Protein 6D7Y (pdb70)

Solvent-accessible surface area: 11259 Å² total

B-factor: mean 38.11, std 15.53, range [14.42, 115.12]

Secondary structure (DSSP, 8-state):
-TTTT-EETTEEHHHHHHHHHHHH-HHHH--------HHHH--HHHHHHHSSS--EE--TTS--EEEEE-TTS-EEEEETTS-EEEEE-/---EEEEEES--TTTHHHHHHHHHTTSS-----EESS-SS-S---S--HHHHHHHHH-SS-EEEEE---EEEETTEEES--EEEEEEETTEEEEEEEE---HHHHHH--HHHH--TTHHHH--SEEEEEESSTT-GGGEEEETTEE-S--

Foldseek 3Di:
DCQQQPDDDQGGNLLVQLQVVCVVCCQLLNHDDDHNCSSVSSCVVVVQVPDDFAWDFDDPVPATWTKTADPSGWIFTHHPVRHGDHIGD/DFKKKKKQAFWDLVCVLVVVVVQCVQFPFKADKAKPDCQPHRDDGDGDPVVSVSQVPDDAKMKIKIKAFGAQPPGDTAGMWIWMWIQHPRHIMIMIMHDPDPVVVLVSVSNLVSLVCCVPTPGPKMWMFGPPRVDQQGTQDIRNGGDPPD

Sequence (239 aa):
LDTAQAPYKGSTVIGHALSKHAGRHPEIWGKVKGSSGWNEQAKHFKEIVRAPGEFRPTNEKGIITFLEKRLIDGRGVRLNLDGTFKGFIDKELFEVIFEGVNTSRLFFLLKEIESKKSDRIFDFNFSEDFFSSNVNVFSELLIDSFLGFNGDLYFGVSEGFSVKDGLKLPVVLLRVLKYEGGVDVGLCFYNDFNSAGKVLEFQKYNGISSADFGFENFYGGLEPASDQQETRFFTNNRLGPLL

Nearest PDB structures (foldseek):
  6d7y-assembly2_B  TM=1.004E+00  e=1.625E-31  Enterobacter cloacae
  3m94-assembly1_A  TM=4.540E-01  e=3.679E-01  Ascaris suum
  3am7-assembly1_A  TM=4.955E-01  e=1.104E+00  Homo sapiens
  2bbj-assembly1_F  TM=3.903E-01  e=9.770E-01  Thermotoga maritima
  3eli-assembly1_A  TM=3.662E-01  e=3.521E+00  Ruegeria pomeroyi

Radius of gyration: 17.35 Å; Cα contacts (8 Å, |Δi|>4): 478; chains: 2; bounding box: 41×43×36 Å

Structure (mmCIF, N/CA/C/O backbone):
data_6D7Y
#
_entry.id   6D7Y
#
_cell.length_a   76.579
_cell.length_b   76.579
_cell.length_c   61.441
_cell.angle_alpha   90.00
_cell.angle_beta   90.00
_cell.angle_gamma   120.00
#
_symmetry.space_group_name_H-M   'P 63'
#
loop_
_entity.id
_entity.type
_entity.pdbx_description
1 polymer Hemagglutinin
2 polymer 'immune protein'
3 water water
#
loop_
_atom_site.group_PDB
_atom_site.id
_atom_site.type_symbol
_atom_site.label_atom_id
_atom_site.label_alt_id
_atom_site.label_comp_id
_atom_site.label_asym_id
_atom_site.label_entity_id
_atom_site.label_seq_id
_atom_site.pdbx_PDB_ins_code
_atom_site.Cartn_x
_atom_site.Cartn_y
_atom_site.Cartn_z
_atom_site.occupancy
_atom_site.B_iso_or_equiv
_atom_site.auth_seq_id
_atom_site.auth_comp_id
_atom_site.auth_asym_id
_atom_site.auth_atom_id
_atom_site.pdbx_PDB_model_num
ATOM 1 N N . LEU A 1 5 ? 23.241 64.073 4.239 1.00 53.75 3352 LEU A N 1
ATOM 2 C CA . LEU A 1 5 ? 22.053 63.182 4.269 1.00 51.95 3352 LEU A CA 1
ATOM 3 C C . LEU A 1 5 ? 21.859 62.404 2.951 1.00 51.48 3352 LEU A C 1
ATOM 4 O O . LEU A 1 5 ? 21.180 61.383 2.945 1.00 46.50 3352 LEU A O 1
ATOM 9 N N . ASP A 1 6 ? 22.455 62.886 1.855 1.00 51.76 3353 ASP A N 1
ATOM 10 C CA . ASP A 1 6 ? 22.331 62.250 0.528 1.00 52.17 3353 ASP A CA 1
ATOM 11 C C . ASP A 1 6 ? 23.004 60.887 0.462 1.00 46.51 3353 ASP A C 1
ATOM 12 O O . ASP A 1 6 ? 22.537 60.002 -0.243 1.00 45.56 3353 ASP A O 1
ATOM 17 N N . THR A 1 7 ? 24.110 60.724 1.183 1.00 45.31 3354 THR A N 1
ATOM 18 C CA . THR A 1 7 ? 24.796 59.431 1.253 1.00 41.29 3354 THR A CA 1
ATOM 19 C C . THR A 1 7 ? 24.000 58.464 2.129 1.00 37.51 3354 THR A C 1
ATOM 20 O O . THR A 1 7 ? 23.787 57.300 1.784 1.00 37.49 3354 THR A O 1
ATOM 24 N N . ALA A 1 8 ? 23.565 58.963 3.271 1.00 33.82 3355 ALA A N 1
ATOM 25 C CA . ALA A 1 8 ? 22.798 58.161 4.203 1.00 31.60 3355 ALA A CA 1
ATOM 26 C C . ALA A 1 8 ? 21.448 57.705 3.614 1.00 31.73 3355 ALA A C 1
ATOM 27 O O . ALA A 1 8 ? 21.100 56.540 3.711 1.00 29.12 3355 ALA A O 1
ATOM 29 N N . GLN A 1 9 ? 20.730 58.626 2.969 1.00 32.39 3356 GLN A N 1
ATOM 30 C CA . GLN A 1 9 ? 19.404 58.335 2.434 1.00 35.50 3356 GLN A CA 1
ATOM 31 C C . GLN A 1 9 ? 19.369 57.896 0.968 1.00 37.49 3356 GLN A C 1
ATOM 32 O O . GLN A 1 9 ? 18.308 57.909 0.343 1.00 38.46 3356 GLN A O 1
ATOM 38 N N . ALA A 1 10 ? 20.522 57.490 0.434 1.00 37.96 3357 ALA A N 1
ATOM 39 C CA . ALA A 1 10 ? 20.584 57.021 -0.932 1.00 40.40 3357 ALA A CA 1
ATOM 40 C C . ALA A 1 10 ? 19.848 55.686 -0.993 1.00 41.57 3357 ALA A C 1
ATOM 41 O O . ALA A 1 10 ? 20.125 54.819 -0.162 1.00 42.86 3357 ALA A O 1
ATOM 43 N N . PRO A 1 11 ? 18.874 55.546 -1.918 1.00 44.09 3358 PRO A N 1
ATOM 44 C CA . PRO A 1 11 ? 18.133 54.295 -2.111 1.00 44.87 3358 PRO A CA 1
ATOM 45 C C . PRO A 1 11 ? 19.091 53.143 -2.378 1.00 43.87 3358 PRO A C 1
ATOM 46 O O . PRO A 1 11 ? 19.964 53.246 -3.243 1.00 45.27 3358 PRO A O 1
ATOM 50 N N . TYR A 1 12 ? 18.942 52.062 -1.629 1.00 37.48 3359 TYR A N 1
ATOM 51 C CA . TYR A 1 12 ? 19.830 50.930 -1.799 1.00 34.68 3359 TYR A CA 1
ATOM 52 C C . TYR A 1 12 ? 19.161 49.634 -1.380 1.00 32.12 3359 TYR A C 1
ATOM 53 O O . TYR A 1 12 ? 18.739 49.479 -0.235 1.00 27.65 3359 TYR A O 1
ATOM 62 N N . LYS A 1 13 ? 19.057 48.723 -2.333 1.00 31.97 3360 LYS A N 1
ATOM 63 C CA . LYS A 1 13 ? 18.505 47.388 -2.108 1.00 34.44 3360 LYS A CA 1
ATOM 64 C C . LYS A 1 13 ? 17.279 47.283 -1.178 1.00 34.15 3360 LYS A C 1
ATOM 65 O O . LYS A 1 13 ? 17.320 46.602 -0.148 1.00 32.42 3360 LYS A O 1
ATOM 71 N N . GLY A 1 14 ? 16.203 47.982 -1.552 1.00 34.28 3361 GLY A N 1
ATOM 72 C CA . GLY A 1 14 ? 14.937 47.957 -0.802 1.00 35.04 3361 GLY A CA 1
ATOM 73 C C . GLY A 1 14 ? 14.774 48.950 0.343 1.00 33.13 3361 GLY A C 1
ATOM 74 O O . GLY A 1 14 ? 13.686 49.083 0.904 1.00 33.16 3361 GLY A O 1
ATOM 75 N N . SER A 1 15 ? 15.853 49.623 0.711 1.00 31.26 3362 SER A N 1
ATOM 76 C CA . SER A 1 15 ? 15.820 50.601 1.781 1.00 30.68 3362 SER A CA 1
ATOM 77 C C . SER A 1 15 ? 16.816 51.685 1.403 1.00 30.08 3362 SER A C 1
ATOM 78 O O . SER A 1 15 ? 16.844 52.112 0.235 1.00 29.55 3362 SER A O 1
ATOM 81 N N . THR A 1 16 ? 17.597 52.145 2.390 1.00 28.72 3363 THR A N 1
ATOM 82 C CA . THR A 1 16 ? 18.655 53.132 2.195 1.00 28.71 3363 THR A CA 1
ATOM 83 C C . THR A 1 16 ? 19.917 52.632 2.895 1.00 26.03 3363 THR A C 1
ATOM 84 O O . THR A 1 16 ? 19.859 51.676 3.659 1.00 24.69 3363 THR A O 1
ATOM 88 N N . VAL A 1 17 ? 21.056 53.260 2.612 1.00 24.88 3364 VAL A N 1
ATOM 89 C CA . VAL A 1 17 ? 22.303 52.885 3.292 1.00 24.75 3364 VAL A CA 1
ATOM 90 C C . VAL A 1 17 ? 22.090 52.935 4.814 1.00 22.92 3364 VAL A C 1
ATOM 91 O O . VAL A 1 17 ? 22.414 51.981 5.522 1.00 21.66 3364 VAL A O 1
ATOM 95 N N . ILE A 1 18 ? 21.490 54.012 5.309 1.00 23.01 3365 ILE A N 1
ATOM 96 C CA . ILE A 1 18 ? 21.291 54.137 6.758 1.00 22.26 3365 ILE A CA 1
ATOM 97 C C . ILE A 1 18 ? 20.214 53.194 7.300 1.00 24.21 3365 ILE A C 1
ATOM 98 O O . ILE A 1 18 ? 20.328 52.718 8.432 1.00 22.00 3365 ILE A O 1
ATOM 103 N N . GLY A 1 19 ? 19.192 52.894 6.496 1.00 23.81 3366 GLY A N 1
ATOM 104 C CA . GLY A 1 19 ? 18.146 51.964 6.915 1.00 24.61 3366 GLY A CA 1
ATOM 105 C C . GLY A 1 19 ? 18.748 50.573 7.095 1.00 23.87 3366 GLY A C 1
ATOM 106 O O . GLY A 1 19 ? 18.492 49.900 8.098 1.00 24.94 3366 GLY A O 1
ATOM 107 N N . HIS A 1 20 ? 19.562 50.139 6.132 1.00 22.11 3367 HIS A N 1
ATOM 108 C CA . HIS A 1 20 ? 20.230 48.833 6.251 1.00 21.58 3367 HIS A CA 1
ATOM 109 C C . HIS A 1 20 ? 21.171 48.805 7.481 1.00 20.42 3367 HIS A C 1
ATOM 110 O O . HIS A 1 20 ? 21.298 47.784 8.185 1.00 20.38 3367 HIS A O 1
ATOM 117 N N . ALA A 1 21 ? 21.859 49.908 7.710 1.00 19.48 3368 ALA A N 1
ATOM 118 C CA . ALA A 1 21 ? 22.768 49.982 8.859 1.00 20.31 3368 ALA A CA 1
ATOM 119 C C . ALA A 1 21 ? 22.002 49.786 10.162 1.00 20.67 3368 ALA A C 1
ATOM 120 O O . ALA A 1 21 ? 22.458 49.045 11.050 1.00 21.15 3368 ALA A O 1
ATOM 122 N N . LEU A 1 22 ? 20.852 50.444 10.296 1.00 20.89 3369 LEU A N 1
ATOM 123 C CA . LEU A 1 22 ? 20.056 50.270 11.533 1.00 22.26 3369 LEU A CA 1
ATOM 124 C C . LEU A 1 22 ? 19.598 48.821 11.623 1.00 24.00 3369 LEU A C 1
ATOM 125 O O . LEU A 1 22 ? 19.684 48.201 12.689 1.00 22.63 3369 LEU A O 1
ATOM 130 N N . SER A 1 23 ? 19.125 48.286 10.493 1.00 23.54 3370 SER A N 1
ATOM 131 C CA . SER A 1 23 ? 18.643 46.905 10.452 1.00 24.71 3370 SER A CA 1
ATOM 132 C C . SER A 1 23 ? 19.632 45.890 11.015 1.00 23.35 3370 SER A C 1
ATOM 133 O O . SER A 1 23 ? 19.259 45.030 11.807 1.00 24.49 3370 SER A O 1
ATOM 136 N N . LYS A 1 24 ? 20.889 45.994 10.619 1.00 22.08 3371 LYS A N 1
ATOM 137 C CA . LYS A 1 24 ? 21.928 45.062 11.096 1.00 21.63 3371 LYS A CA 1
ATOM 138 C C . LYS A 1 24 ? 22.261 45.312 12.558 1.00 21.52 3371 LYS A C 1
ATOM 139 O O . LYS A 1 24 ? 22.401 44.371 13.341 1.00 22.01 3371 LYS A O 1
ATOM 145 N N . HIS A 1 25 ? 22.344 46.587 12.929 1.00 21.23 3372 HIS A N 1
ATOM 146 C CA . HIS A 1 25 ? 22.682 46.941 14.316 1.00 21.24 3372 HIS A CA 1
ATOM 147 C C . HIS A 1 25 ? 21.569 46.626 15.323 1.00 22.44 3372 HIS A C 1
ATOM 148 O O . HIS A 1 25 ? 21.832 46.042 16.378 1.00 23.76 3372 HIS A O 1
ATOM 155 N N . ALA A 1 26 ? 20.337 46.985 14.995 1.00 23.87 3373 ALA A N 1
ATOM 156 C CA . ALA A 1 26 ? 19.196 46.620 15.851 1.00 26.07 3373 ALA A CA 1
ATOM 157 C C . ALA A 1 26 ? 19.033 45.090 15.877 1.00 29.15 3373 ALA A C 1
ATOM 158 O O . ALA A 1 26 ? 18.569 44.533 16.866 1.00 30.35 3373 ALA A O 1
ATOM 160 N N . GLY A 1 27 ? 19.393 44.410 14.782 1.00 29.42 3374 GLY A N 1
ATOM 161 C CA . GLY A 1 27 ? 19.312 42.945 14.727 1.00 32.25 3374 GLY A CA 1
ATOM 162 C C . GLY A 1 27 ? 20.268 42.257 15.700 1.00 33.83 3374 GLY A C 1
ATOM 163 O O . GLY A 1 27 ? 19.895 41.284 16.367 1.00 35.46 3374 GLY A O 1
ATOM 164 N N . ARG A 1 28 ? 21.495 42.770 15.809 1.00 33.72 3375 ARG A N 1
ATOM 165 C CA . ARG A 1 28 ? 22.481 42.192 16.743 1.00 34.57 3375 ARG A CA 1
ATOM 166 C C . ARG A 1 28 ? 22.367 42.773 18.164 1.00 33.90 3375 ARG A C 1
ATOM 167 O O . ARG A 1 28 ? 22.683 42.082 19.132 1.00 34.92 3375 ARG A O 1
ATOM 175 N N . HIS A 1 29 ? 21.936 44.034 18.286 1.00 31.05 3376 HIS A N 1
ATOM 176 C CA . HIS A 1 29 ? 21.835 44.714 19.588 1.00 29.65 3376 HIS A CA 1
ATOM 177 C C . HIS A 1 29 ? 20.537 45.517 19.804 1.00 29.84 3376 HIS A C 1
ATOM 178 O O . HIS A 1 29 ? 20.568 46.741 19.904 1.00 26.65 3376 HIS A O 1
ATOM 185 N N . PRO A 1 30 ? 19.387 44.818 19.914 1.00 31.15 3377 PRO A N 1
ATOM 186 C CA . PRO A 1 30 ? 18.111 45.523 20.126 1.00 31.77 3377 PRO A CA 1
ATOM 187 C C . PRO A 1 30 ? 18.074 46.312 21.444 1.00 32.27 3377 PRO A C 1
ATOM 188 O O . PRO A 1 30 ? 17.332 47.271 21.547 1.00 33.62 3377 PRO A O 1
ATOM 192 N N . GLU A 1 31 ? 18.887 45.929 22.415 1.00 32.38 3378 GLU A N 1
ATOM 193 C CA . GLU A 1 31 ? 18.945 46.662 23.684 1.00 34.54 3378 GLU A CA 1
ATOM 194 C C . GLU A 1 31 ? 19.526 48.098 23.542 1.00 33.58 3378 GLU A C 1
ATOM 195 O O . GLU A 1 31 ? 19.241 48.996 24.345 1.00 35.08 3378 GLU A O 1
ATOM 201 N N . ILE A 1 32 ? 20.363 48.288 22.526 1.00 31.41 3379 ILE A N 1
ATOM 202 C CA . ILE A 1 32 ? 20.994 49.573 22.238 1.00 29.20 3379 ILE A CA 1
ATOM 203 C C . ILE A 1 32 ? 20.149 50.389 21.270 1.00 28.52 3379 ILE A C 1
ATOM 204 O O . ILE A 1 32 ? 19.943 51.596 21.471 1.00 28.27 3379 ILE A O 1
ATOM 209 N N . TRP A 1 33 ? 19.650 49.731 20.224 1.00 25.99 3380 TRP A N 1
ATOM 210 C CA . TRP A 1 33 ? 18.902 50.438 19.171 1.00 26.49 3380 TRP A CA 1
ATOM 211 C C . TRP A 1 33 ? 17.398 50.340 19.237 1.00 28.76 3380 TRP A C 1
ATOM 212 O O . TRP A 1 33 ? 16.716 51.182 18.657 1.00 30.09 3380 TRP A O 1
ATOM 223 N N . GLY A 1 34 ? 16.883 49.343 19.944 1.00 31.03 3381 GLY A N 1
ATOM 224 C CA . GLY A 1 34 ? 15.441 49.076 19.941 1.00 34.20 3381 GLY A CA 1
ATOM 225 C C . GLY A 1 34 ? 15.166 48.221 18.701 1.00 36.48 3381 GLY A C 1
ATOM 226 O O . GLY A 1 34 ? 15.860 48.344 17.677 1.00 36.97 3381 GLY A O 1
ATOM 227 N N . LYS A 1 35 ? 14.193 47.323 18.781 1.00 39.43 3382 LYS A N 1
ATOM 228 C CA . LYS A 1 35 ? 13.859 46.470 17.633 1.00 42.64 3382 LYS A CA 1
ATOM 229 C C . LYS A 1 35 ? 13.319 47.255 16.444 1.00 42.12 3382 LYS A C 1
ATOM 230 O O . LYS A 1 35 ? 12.582 48.222 16.622 1.00 45.52 3382 LYS A O 1
ATOM 236 N N . VAL A 1 36 ? 13.712 46.848 15.242 1.00 39.79 3383 VAL A N 1
ATOM 237 C CA . VAL A 1 36 ? 13.219 47.452 14.021 1.00 41.77 3383 VAL A CA 1
ATOM 238 C C . VAL A 1 36 ? 12.053 46.576 13.582 1.00 47.53 3383 VAL A C 1
ATOM 239 O O . VAL A 1 36 ? 12.170 45.350 13.534 1.00 52.31 3383 VAL A O 1
ATOM 243 N N . LYS A 1 37 ? 10.921 47.196 13.289 1.00 51.19 3384 LYS A N 1
ATOM 244 C CA . LYS A 1 37 ? 9.752 46.451 12.835 1.00 55.05 3384 LYS A CA 1
ATOM 245 C C . LYS A 1 37 ? 9.143 47.169 11.660 1.00 54.33 3384 LYS A C 1
ATOM 246 O O . LYS A 1 37 ? 9.446 48.334 11.402 1.00 53.12 3384 LYS A O 1
ATOM 252 N N . GLY A 1 38 ? 8.297 46.458 10.935 1.00 54.12 3385 GLY A N 1
ATOM 253 C CA . GLY A 1 38 ? 7.612 47.023 9.795 1.00 54.74 3385 GLY A CA 1
ATOM 254 C C . GLY A 1 38 ? 8.394 46.958 8.512 1.00 51.52 3385 GLY A C 1
ATOM 255 O O . GLY A 1 38 ? 9.545 46.516 8.479 1.00 52.32 3385 GLY A O 1
ATOM 256 N N . SER A 1 39 ? 7.735 47.420 7.456 1.00 52.16 3386 SER A N 1
ATOM 257 C CA . SER A 1 39 ? 8.264 47.464 6.095 1.00 50.90 3386 SER A CA 1
ATOM 258 C C . SER A 1 39 ? 9.673 48.029 5.965 1.00 46.31 3386 SER A C 1
ATOM 259 O O . SER A 1 39 ? 10.064 48.944 6.697 1.00 42.70 3386 SER A O 1
ATOM 270 N N . SER A 1 41 ? 10.484 49.905 3.879 1.00 45.92 3388 SER A N 1
ATOM 271 C CA . SER A 1 41 ? 10.252 51.327 3.578 1.00 47.86 3388 SER A CA 1
ATOM 272 C C . SER A 1 41 ? 10.360 52.224 4.815 1.00 45.21 3388 SER A C 1
ATOM 273 O O . SER A 1 41 ? 10.709 53.385 4.698 1.00 50.43 3388 SER A O 1
ATOM 276 N N . GLY A 1 42 ? 10.052 51.683 5.990 1.00 44.13 3389 GLY A N 1
ATOM 277 C CA . GLY A 1 42 ? 10.104 52.457 7.236 1.00 43.51 3389 GLY A CA 1
ATOM 278 C C . GLY A 1 42 ? 11.470 52.549 7.910 1.00 39.19 3389 GLY A C 1
ATOM 279 O O . GLY A 1 42 ? 11.682 53.432 8.749 1.00 40.00 3389 GLY A O 1
ATOM 280 N N . TRP A 1 43 ? 12.380 51.637 7.561 1.00 33.74 3390 TRP A N 1
ATOM 281 C CA . TRP A 1 43 ? 13.742 51.579 8.138 1.00 30.77 3390 TRP A CA 1
ATOM 282 C C . TRP A 1 43 ? 14.489 52.900 8.075 1.00 27.16 3390 TRP A C 1
ATOM 283 O O . TRP A 1 43 ? 15.141 53.304 9.058 1.00 28.74 3390 TRP A O 1
ATOM 294 N N . ASN A 1 44 ? 14.420 53.561 6.920 1.00 38.52 3391 ASN A N 1
ATOM 295 C CA . ASN A 1 44 ? 15.117 54.821 6.747 1.00 37.62 3391 ASN A CA 1
ATOM 296 C C . ASN A 1 44 ? 14.689 55.861 7.767 1.00 37.60 3391 ASN A C 1
ATOM 297 O O . ASN A 1 44 ? 15.532 56.539 8.348 1.00 36.73 3391 ASN A O 1
ATOM 302 N N . GLU A 1 45 ? 13.383 56.006 7.982 1.00 38.10 3392 GLU A N 1
ATOM 303 C CA . GLU A 1 45 ? 12.909 56.999 8.933 1.00 40.09 3392 GLU A CA 1
ATOM 304 C C . GLU A 1 45 ? 13.309 56.678 10.370 1.00 38.21 3392 GLU A C 1
ATOM 305 O O . GLU A 1 45 ? 13.633 57.581 11.127 1.00 38.27 3392 GLU A O 1
ATOM 311 N N . GLN A 1 46 ? 13.273 55.403 10.745 1.00 37.01 3393 GLN A N 1
ATOM 312 C CA . GLN A 1 46 ? 13.655 55.003 12.099 1.00 36.99 3393 GLN A CA 1
ATOM 313 C C . GLN A 1 46 ? 15.143 55.234 12.307 1.00 35.67 3393 GLN A C 1
ATOM 314 O O . GLN A 1 46 ? 15.587 55.534 13.417 1.00 35.98 3393 GLN A O 1
ATOM 320 N N . ALA A 1 47 ? 15.898 55.065 11.233 1.00 34.66 3394 ALA A N 1
ATOM 321 C CA . ALA A 1 47 ? 17.346 55.249 11.287 1.00 34.43 3394 ALA A CA 1
ATOM 322 C C . ALA A 1 47 ? 17.709 56.735 11.340 1.00 35.34 3394 ALA A C 1
ATOM 323 O O . ALA A 1 47 ? 18.662 57.117 12.024 1.00 34.70 3394 ALA A O 1
ATOM 333 N N . LYS A 1 49 ? 15.892 58.960 12.690 1.00 40.44 3396 LYS A N 1
ATOM 334 C CA . LYS A 1 49 ? 15.538 59.397 14.050 1.00 42.04 3396 LYS A CA 1
ATOM 335 C C . LYS A 1 49 ? 16.755 59.199 14.968 1.00 39.53 3396 LYS A C 1
ATOM 336 O O . LYS A 1 49 ? 17.150 60.128 15.693 1.00 39.08 3396 LYS A O 1
ATOM 342 N N . HIS A 1 50 ? 17.335 58.000 14.929 1.00 36.53 3397 HIS A N 1
ATOM 343 C CA . HIS A 1 50 ? 18.552 57.709 15.715 1.00 35.49 3397 HIS A CA 1
ATOM 344 C C . HIS A 1 50 ? 19.691 58.648 15.355 1.00 34.79 3397 HIS A C 1
ATOM 345 O O . HIS A 1 50 ? 20.363 59.177 16.220 1.00 34.98 3397 HIS A O 1
ATOM 352 N N . PHE A 1 51 ? 19.918 58.818 14.060 1.00 34.50 3398 PHE A N 1
ATOM 353 C CA . PHE A 1 51 ? 20.959 59.695 13.576 1.00 34.74 3398 PHE A CA 1
ATOM 354 C C . PHE A 1 51 ? 20.826 61.099 14.185 1.00 35.68 3398 PHE A C 1
ATOM 355 O O . PHE A 1 51 ? 21.777 61.615 14.781 1.00 35.02 3398 PHE A O 1
ATOM 363 N N . LYS A 1 52 ? 19.652 61.707 14.030 1.00 36.98 3399 LYS A N 1
ATOM 364 C CA . LYS A 1 52 ? 19.400 63.046 14.586 1.00 39.24 3399 LYS A CA 1
ATOM 365 C C . LYS A 1 52 ? 19.570 63.088 16.105 1.00 38.37 3399 LYS A C 1
ATOM 366 O O . LYS A 1 52 ? 20.071 64.076 16.649 1.00 39.20 3399 LYS A O 1
ATOM 372 N N . GLU A 1 53 ? 19.144 62.034 16.787 1.00 37.03 3400 GLU A N 1
ATOM 373 C CA . GLU A 1 53 ? 19.321 61.961 18.241 1.00 37.17 3400 GLU A CA 1
ATOM 374 C C . GLU A 1 53 ? 20.800 61.955 18.637 1.00 35.23 3400 GLU A C 1
ATOM 375 O O . GLU A 1 53 ? 21.211 62.697 19.539 1.00 35.10 3400 GLU A O 1
ATOM 381 N N . ILE A 1 54 ? 21.592 61.140 17.942 1.00 33.58 3401 ILE A N 1
ATOM 382 C CA . ILE A 1 54 ? 23.030 61.026 18.209 1.00 32.84 3401 ILE A CA 1
ATOM 383 C C . ILE A 1 54 ? 23.741 62.354 17.961 1.00 33.70 3401 ILE A C 1
ATOM 384 O O . ILE A 1 54 ? 24.617 62.747 18.727 1.00 33.69 3401 ILE A O 1
ATOM 389 N N . VAL A 1 55 ? 23.360 63.035 16.890 1.00 35.39 3402 VAL A N 1
ATOM 390 C CA . VAL A 1 55 ? 23.931 64.327 16.554 1.00 37.99 3402 VAL A CA 1
ATOM 391 C C . VAL A 1 55 ? 23.607 65.393 17.614 1.00 39.21 3402 VAL A C 1
ATOM 392 O O . VAL A 1 55 ? 24.474 66.178 17.965 1.00 39.78 3402 VAL A O 1
ATOM 396 N N . ARG A 1 56 ? 22.384 65.405 18.129 1.00 40.85 3403 ARG A N 1
ATOM 397 C CA . ARG A 1 56 ? 22.004 66.443 19.119 1.00 44.03 3403 ARG A CA 1
ATOM 398 C C . ARG A 1 56 ? 22.441 66.144 20.559 1.00 42.73 3403 ARG A C 1
ATOM 399 O O . ARG A 1 56 ? 22.482 67.053 21.392 1.00 43.24 3403 ARG A O 1
ATOM 407 N N . ALA A 1 57 ? 22.753 64.884 20.848 1.00 40.59 3404 ALA A N 1
ATOM 408 C CA . ALA A 1 57 ? 23.179 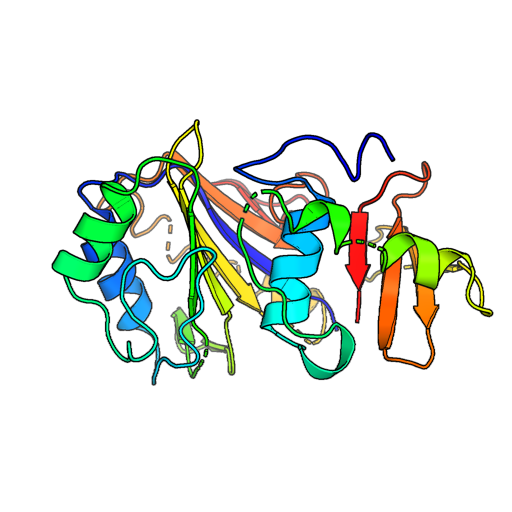64.477 22.186 1.00 40.48 3404 ALA A CA 1
ATOM 409 C C . ALA A 1 57 ? 24.551 65.051 22.558 1.00 40.97 3404 ALA A C 1
ATOM 410 O O . ALA A 1 57 ? 25.332 65.380 21.679 1.00 39.95 3404 ALA A O 1
ATOM 412 N N . PRO A 1 58 ? 24.826 65.212 23.869 1.00 42.53 3405 PRO A N 1
ATOM 413 C CA . PRO A 1 58 ? 26.150 65.685 24.251 1.00 43.45 3405 PRO A CA 1
ATOM 414 C C . PRO A 1 58 ? 27.236 64.644 23.913 1.00 42.82 3405 PRO A C 1
ATOM 415 O O . PRO A 1 58 ? 26.958 63.449 23.774 1.00 44.48 3405 PRO A O 1
ATOM 419 N N . GLY A 1 59 ? 28.466 65.107 23.836 1.00 43.16 3406 GLY A N 1
ATOM 420 C CA . GLY A 1 59 ? 29.583 64.266 23.476 1.00 43.45 3406 GLY A CA 1
ATOM 421 C C . GLY A 1 59 ? 30.106 64.908 22.227 1.00 43.53 3406 GLY A C 1
ATOM 422 O O . GLY A 1 59 ? 29.565 65.900 21.772 1.00 43.35 3406 GLY A O 1
ATOM 423 N N . GLU A 1 60 ? 31.143 64.341 21.650 1.00 33.95 3407 GLU A N 1
ATOM 424 C CA . GLU A 1 60 ? 31.730 64.935 20.459 1.00 32.07 3407 GLU A CA 1
ATOM 425 C C . GLU A 1 60 ? 32.151 63.918 19.423 1.00 27.88 3407 GLU A C 1
ATOM 426 O O . GLU A 1 60 ? 32.419 62.752 19.740 1.00 27.53 3407 GLU A O 1
ATOM 432 N N . PHE A 1 61 ? 32.215 64.377 18.172 1.00 25.20 3408 PHE A N 1
ATOM 433 C CA . PHE A 1 61 ? 32.808 63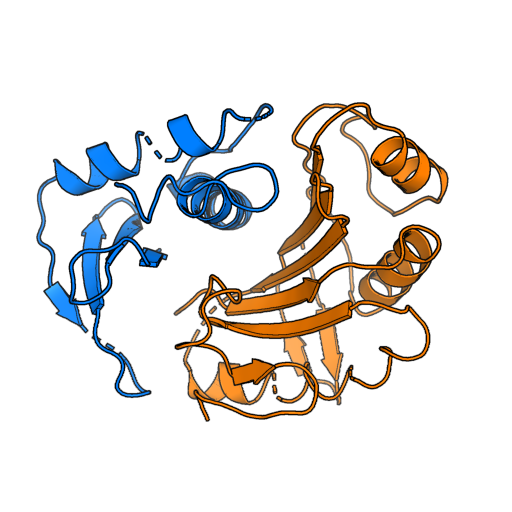.591 17.137 1.00 22.72 3408 PHE A CA 1
ATOM 434 C C . PHE A 1 61 ? 34.329 63.713 17.330 1.00 23.40 3408 PHE A C 1
ATOM 435 O O . PHE A 1 61 ? 34.852 64.786 17.692 1.00 23.93 3408 PHE A O 1
ATOM 443 N N . ARG A 1 62 ? 35.035 62.629 17.067 1.00 20.84 3409 ARG A N 1
ATOM 444 C CA . ARG A 1 62 ? 36.481 62.608 17.147 1.00 21.61 3409 ARG A CA 1
ATOM 445 C C . ARG A 1 62 ? 37.067 61.904 15.923 1.00 18.73 3409 ARG A C 1
ATOM 446 O O . ARG A 1 62 ? 36.592 60.830 15.576 1.00 17.89 3409 ARG A O 1
ATOM 454 N N . PRO A 1 63 ? 38.106 62.492 15.294 1.00 18.35 3410 PRO A N 1
ATOM 455 C CA . PRO A 1 63 ? 38.787 61.780 14.197 1.00 18.23 3410 PRO A CA 1
ATOM 456 C C . PRO A 1 63 ? 39.456 60.569 14.852 1.00 18.84 3410 PRO A C 1
ATOM 457 O O . PRO A 1 63 ? 40.135 60.729 15.891 1.00 20.52 3410 PRO A O 1
ATOM 461 N N . THR A 1 64 ? 39.237 59.386 14.296 1.00 17.48 3411 THR A N 1
ATOM 462 C CA . THR A 1 64 ? 39.709 58.140 14.861 1.00 20.37 3411 THR A CA 1
ATOM 463 C C . THR A 1 64 ? 40.261 57.235 13.770 1.00 21.62 3411 THR A C 1
ATOM 464 O O . THR A 1 64 ? 39.533 56.913 12.820 1.00 22.04 3411 THR A O 1
ATOM 476 N N . ASN A 1 66 ? 41.939 53.583 12.519 1.00 23.00 3413 ASN A N 1
ATOM 477 C CA . ASN A 1 66 ? 41.963 52.178 12.910 1.00 24.99 3413 ASN A CA 1
ATOM 478 C C . ASN A 1 66 ? 43.302 51.530 12.551 1.00 26.63 3413 ASN A C 1
ATOM 479 O O . ASN A 1 66 ? 44.204 52.193 12.029 1.00 26.43 3413 ASN A O 1
ATOM 484 N N . GLU A 1 67 ? 43.426 50.243 12.835 1.00 30.13 3414 GLU A N 1
ATOM 485 C CA . GLU A 1 67 ? 44.667 49.510 12.571 1.00 34.89 3414 GLU A CA 1
ATOM 486 C C . GLU A 1 67 ? 45.081 49.420 11.105 1.00 31.96 3414 GLU A C 1
ATOM 487 O O . GLU A 1 67 ? 46.239 49.184 10.831 1.00 33.78 3414 GLU A O 1
ATOM 493 N N . LYS A 1 68 ? 44.152 49.610 10.181 1.00 27.96 3415 LYS A N 1
ATOM 494 C CA . LYS A 1 68 ? 44.457 49.539 8.745 1.00 29.65 3415 LYS A CA 1
ATOM 495 C C . LYS A 1 68 ? 44.739 50.888 8.128 1.00 28.52 3415 LYS A C 1
ATOM 496 O O . LYS A 1 68 ? 44.839 51.011 6.903 1.00 29.97 3415 LYS A O 1
ATOM 502 N N . GLY A 1 69 ? 44.861 51.906 8.974 1.00 27.47 3416 GLY A N 1
ATOM 503 C CA . GLY A 1 69 ? 45.140 53.251 8.512 1.00 27.54 3416 GLY A CA 1
ATOM 504 C C . GLY A 1 69 ? 43.996 5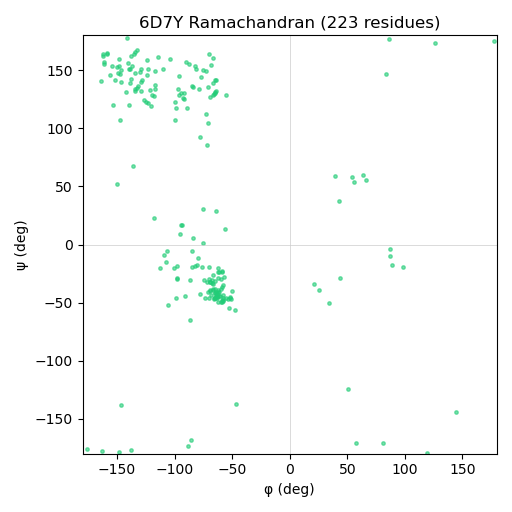4.061 7.942 1.00 25.39 3416 GLY A C 1
ATOM 505 O O . GLY A 1 69 ? 44.243 55.086 7.294 1.00 26.34 3416 GLY A O 1
ATOM 506 N N A ILE A 1 70 ? 42.755 53.632 8.167 0.60 23.24 3417 ILE A N 1
ATOM 507 N N B ILE A 1 70 ? 42.759 53.611 8.158 0.40 23.06 3417 ILE A N 1
ATOM 508 C CA A ILE A 1 70 ? 41.607 54.374 7.668 0.60 23.36 3417 ILE A CA 1
ATOM 509 C CA B ILE A 1 70 ? 41.590 54.334 7.689 0.40 22.49 3417 ILE A CA 1
ATOM 510 C C A ILE A 1 70 ? 41.080 55.214 8.823 0.60 22.15 3417 ILE A C 1
ATOM 511 C C B ILE A 1 70 ? 41.141 55.225 8.837 0.40 21.67 3417 ILE A C 1
ATOM 512 O O A ILE A 1 70 ? 40.874 54.706 9.940 0.60 21.00 3417 ILE A O 1
ATOM 513 O O B ILE A 1 70 ? 41.071 54.762 9.983 0.40 21.10 3417 ILE A O 1
ATOM 522 N N . THR A 1 71 ? 40.846 56.489 8.533 1.00 22.29 3418 THR A N 1
ATOM 523 C CA . THR A 1 71 ? 40.376 57.468 9.541 1.00 20.90 3418 THR A CA 1
ATOM 524 C C . THR A 1 71 ? 38.932 57.877 9.307 1.00 18.94 3418 THR A C 1
ATOM 525 O O . THR A 1 71 ? 38.514 58.104 8.179 1.00 18.46 3418 THR A O 1
ATOM 529 N N . PHE A 1 72 ? 38.170 57.957 10.392 1.00 16.54 3419 PHE A N 1
ATOM 530 C CA . PHE A 1 72 ? 36.778 58.335 10.337 1.00 16.48 3419 PHE A CA 1
ATOM 531 C C . PHE A 1 72 ? 36.473 59.359 11.418 1.00 17.19 3419 PHE A C 1
ATOM 532 O O . PHE A 1 72 ? 37.256 59.518 12.358 1.00 18.80 3419 PHE A O 1
ATOM 540 N N . LEU A 1 73 ? 35.320 60.023 11.303 1.00 15.78 3420 LEU A N 1
ATOM 541 C CA . LEU A 1 73 ? 34.847 60.922 12.366 1.00 16.38 3420 LEU A CA 1
ATOM 542 C C . LEU A 1 73 ? 33.833 60.085 13.127 1.00 15.77 3420 LEU A C 1
ATOM 543 O O . LEU A 1 73 ? 32.841 59.641 12.548 1.00 17.17 3420 LEU A O 1
ATOM 548 N N . GLU A 1 74 ? 34.035 59.912 14.433 1.00 15.95 3421 GLU A N 1
ATOM 549 C CA . GLU A 1 74 ? 33.173 59.066 15.229 1.00 16.05 3421 GLU A CA 1
ATOM 550 C C . GLU A 1 74 ? 32.650 59.718 16.484 1.00 16.46 3421 GLU A C 1
ATOM 551 O O . GLU A 1 74 ? 33.407 60.341 17.209 1.00 17.59 3421 GLU A O 1
ATOM 557 N N . LYS A 1 75 ? 31.348 59.600 16.698 1.00 16.67 3422 LYS A N 1
ATOM 558 C CA . LYS A 1 75 ? 30.705 60.082 17.916 1.00 18.59 3422 LYS A CA 1
ATOM 559 C C . LYS A 1 75 ? 30.051 58.851 18.552 1.00 19.21 3422 LYS A C 1
ATOM 560 O O . LYS A 1 75 ? 29.195 58.231 17.921 1.00 19.48 3422 LYS A O 1
ATOM 566 N N . ARG A 1 76 ? 30.463 58.501 19.775 1.00 19.70 3423 ARG A N 1
ATOM 567 C CA . ARG A 1 76 ? 29.889 57.370 20.497 1.00 20.63 3423 ARG A CA 1
ATOM 568 C C . ARG A 1 76 ? 29.238 57.886 21.775 1.00 22.50 3423 ARG A C 1
ATOM 569 O O . ARG A 1 76 ? 29.865 58.626 22.537 1.00 22.09 3423 ARG A O 1
ATOM 577 N N . LEU A 1 77 ? 27.975 57.514 21.978 1.00 22.12 3424 LEU A N 1
ATOM 578 C CA . LEU A 1 77 ? 27.225 57.963 23.127 1.00 25.43 3424 LEU A CA 1
ATOM 579 C C . LEU A 1 77 ? 27.381 57.023 24.271 1.00 25.76 3424 LEU A C 1
ATOM 580 O O . LEU A 1 77 ? 27.666 55.852 24.101 1.00 24.81 3424 LEU A O 1
ATOM 585 N N . ILE A 1 78 ? 27.158 57.556 25.461 1.00 28.75 3425 ILE A N 1
ATOM 586 C CA . ILE A 1 78 ? 27.209 56.755 26.660 1.00 31.23 3425 ILE A CA 1
ATOM 587 C C . ILE A 1 78 ? 26.146 55.612 26.584 1.00 31.71 3425 ILE A C 1
ATOM 588 O O . ILE A 1 78 ? 26.378 54.537 27.101 1.00 30.74 3425 ILE A O 1
ATOM 593 N N . ASP A 1 79 ? 25.025 55.833 25.872 1.00 32.57 3426 ASP A N 1
ATOM 594 C CA . ASP A 1 79 ? 23.956 54.798 25.725 1.00 33.06 3426 ASP A CA 1
ATOM 595 C C . ASP A 1 79 ? 24.293 53.648 24.741 1.00 31.76 3426 ASP A C 1
ATOM 596 O O . ASP A 1 79 ? 23.464 52.778 24.505 1.00 31.63 3426 ASP A O 1
ATOM 601 N N . GLY A 1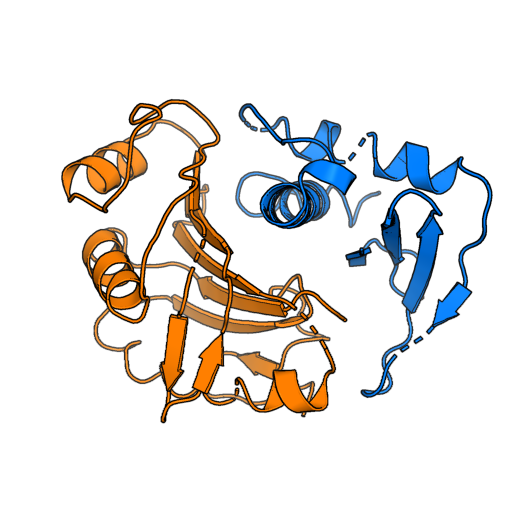 80 ? 25.495 53.677 24.162 1.00 27.80 3427 GLY A N 1
ATOM 602 C CA . GLY A 1 80 ? 25.961 52.609 23.291 1.00 26.86 3427 GLY A CA 1
ATOM 603 C C . GLY A 1 80 ? 25.826 52.849 21.812 1.00 24.74 3427 GLY A C 1
ATOM 604 O O . GLY A 1 80 ? 26.492 52.181 21.033 1.00 24.09 3427 GLY A O 1
ATOM 605 N N . ARG A 1 81 ? 24.970 53.789 21.422 1.00 24.29 3428 ARG A N 1
ATOM 606 C CA . ARG A 1 81 ? 24.800 54.130 20.028 1.00 23.41 3428 ARG A CA 1
ATOM 607 C C . ARG A 1 81 ? 25.901 55.091 19.576 1.00 22.58 3428 ARG A C 1
ATOM 608 O O . ARG A 1 81 ? 26.411 55.901 20.345 1.00 21.44 3428 ARG A O 1
ATOM 616 N N . GLY A 1 82 ? 26.237 55.019 18.303 1.00 19.23 3429 GLY A N 1
ATOM 617 C CA . GLY A 1 82 ? 27.228 55.894 17.775 1.00 18.62 3429 GLY A CA 1
ATOM 618 C C . GLY A 1 82 ? 27.098 56.005 16.272 1.00 18.13 3429 GLY A C 1
ATOM 619 O O . GLY A 1 82 ? 26.445 55.179 15.646 1.00 18.02 3429 GLY A O 1
ATOM 620 N N . VAL A 1 83 ? 27.747 57.023 15.715 1.00 17.49 3430 VAL A N 1
ATOM 621 C CA . VAL A 1 83 ? 27.758 57.260 14.242 1.00 18.53 3430 VAL A CA 1
ATOM 622 C C . VAL A 1 83 ? 29.190 57.438 13.778 1.00 16.54 3430 VAL A C 1
ATOM 623 O O . VAL A 1 83 ? 30.013 58.060 14.463 1.00 17.12 3430 VAL A O 1
ATOM 627 N N . ARG A 1 84 ? 29.481 56.858 12.610 1.00 16.02 3431 ARG A N 1
ATOM 628 C CA . ARG A 1 84 ? 30.766 56.944 11.984 1.00 15.23 3431 ARG A CA 1
ATOM 629 C C . ARG A 1 84 ? 30.543 57.615 10.639 1.00 14.76 3431 ARG A C 1
ATOM 630 O O . ARG A 1 84 ? 29.656 57.223 9.880 1.00 14.42 3431 ARG A O 1
ATOM 638 N N . LEU A 1 85 ? 31.328 58.649 10.407 1.00 14.73 3432 LEU A N 1
ATOM 639 C CA . LEU A 1 85 ? 31.317 59.399 9.175 1.00 16.39 3432 LEU A CA 1
ATOM 640 C C . LEU A 1 85 ? 32.670 59.278 8.491 1.00 16.42 3432 LEU A C 1
ATOM 641 O O . LEU A 1 85 ? 33.716 59.122 9.137 1.00 15.11 3432 LEU A O 1
ATOM 646 N N . ASN A 1 86 ? 32.654 59.330 7.165 1.00 16.61 3433 ASN A N 1
ATOM 647 C CA . ASN A 1 86 ? 33.895 59.425 6.436 1.00 16.99 3433 ASN A CA 1
ATOM 648 C C . ASN A 1 86 ? 34.455 60.820 6.694 1.00 17.21 3433 ASN A C 1
ATOM 649 O O . ASN A 1 86 ? 33.735 61.738 7.153 1.00 17.01 3433 ASN A O 1
ATOM 654 N N . LEU A 1 87 ? 35.730 61.019 6.393 1.00 18.59 3434 LEU A N 1
ATOM 655 C CA . LEU A 1 87 ? 36.358 62.325 6.601 1.00 20.80 3434 LEU A CA 1
ATOM 656 C C . LEU A 1 87 ? 35.703 63.477 5.834 1.00 22.73 3434 LEU A C 1
ATOM 657 O O . LEU A 1 87 ? 35.826 64.634 6.264 1.00 23.44 3434 LEU A O 1
ATOM 662 N N . ASP A 1 88 ? 35.006 63.170 4.737 1.00 22.34 3435 ASP A N 1
ATOM 663 C CA . ASP A 1 88 ? 34.292 64.215 3.980 1.00 25.08 3435 ASP A CA 1
ATOM 664 C C . ASP A 1 88 ? 32.897 64.515 4.574 1.00 23.86 3435 ASP A C 1
ATOM 665 O O . ASP A 1 88 ? 32.146 65.315 4.013 1.00 24.02 3435 ASP A O 1
ATOM 670 N N . GLY A 1 89 ? 32.571 63.917 5.718 1.00 20.75 3436 GLY A N 1
ATOM 671 C CA . GLY A 1 89 ? 31.276 64.142 6.371 1.00 21.32 3436 GLY A CA 1
ATOM 672 C C . GLY A 1 89 ? 30.143 63.228 5.912 1.00 20.94 3436 GLY A C 1
ATOM 673 O O . GLY A 1 89 ? 29.026 63.332 6.413 1.00 22.22 3436 GLY A O 1
ATOM 674 N N . THR A 1 90 ? 30.391 62.374 4.920 1.00 20.01 3437 THR A N 1
ATOM 675 C CA . THR A 1 90 ? 29.344 61.459 4.477 1.00 21.44 3437 THR A CA 1
ATOM 676 C C . THR A 1 90 ? 29.162 60.327 5.483 1.00 20.79 3437 THR A C 1
ATOM 677 O O . THR A 1 90 ? 30.105 59.915 6.154 1.00 19.09 3437 THR A O 1
ATOM 681 N N . PHE A 1 91 ? 27.932 59.820 5.550 1.00 22.29 3438 PHE A N 1
ATOM 682 C CA . PHE A 1 91 ? 27.612 58.724 6.446 1.00 21.09 3438 PHE A CA 1
ATOM 683 C C . PHE A 1 91 ? 28.357 57.441 6.077 1.00 20.41 3438 PHE A C 1
ATOM 684 O O . PHE A 1 91 ? 28.368 57.049 4.916 1.00 21.50 3438 PHE A O 1
ATOM 692 N N . LYS A 1 92 ? 28.991 56.806 7.062 1.00 18.27 3439 LYS A N 1
ATOM 693 C CA . LYS A 1 92 ? 29.679 55.519 6.847 1.00 17.95 3439 LYS A CA 1
ATOM 694 C C . LYS A 1 92 ? 28.836 54.406 7.478 1.00 17.57 3439 LYS A C 1
ATOM 695 O O . LYS A 1 92 ? 28.542 53.385 6.841 1.00 18.21 3439 LYS A O 1
ATOM 701 N N . GLY A 1 93 ? 28.471 54.583 8.741 1.00 15.89 3440 GLY A N 1
ATOM 702 C CA . GLY A 1 93 ? 27.676 53.575 9.396 1.00 16.77 3440 GLY A CA 1
ATOM 703 C C . GLY A 1 93 ? 27.387 53.894 10.848 1.00 16.51 3440 GLY A C 1
ATOM 704 O O . GLY A 1 93 ? 27.836 54.903 11.387 1.00 16.75 3440 GLY A O 1
ATOM 705 N N . PHE A 1 94 ? 26.573 53.041 11.449 1.00 16.75 3441 PHE A N 1
ATOM 706 C CA . PHE A 1 94 ? 26.339 53.121 12.884 1.00 17.11 3441 PHE A CA 1
ATOM 707 C C . PHE A 1 94 ? 27.435 52.292 13.544 1.00 17.03 3441 PHE A C 1
ATOM 708 O O . PHE A 1 94 ? 27.993 51.389 12.938 1.00 19.08 3441 PHE A O 1
ATOM 716 N N . ILE A 1 95 ? 27.762 52.595 14.792 1.00 17.95 3442 ILE A N 1
ATOM 717 C CA . ILE A 1 95 ? 28.772 51.861 15.522 1.00 18.35 3442 ILE A CA 1
ATOM 718 C C . ILE A 1 95 ? 28.284 51.667 16.954 1.00 20.17 3442 ILE A C 1
ATOM 719 O O . ILE A 1 95 ? 27.488 52.459 17.468 1.00 19.16 3442 ILE A O 1
ATOM 724 N N . ASP A 1 96 ? 28.731 50.581 17.548 1.00 21.73 3443 ASP A N 1
ATOM 725 C CA . ASP A 1 96 ? 28.365 50.223 18.931 1.00 25.22 3443 ASP A CA 1
ATOM 726 C C . ASP A 1 96 ? 29.473 49.350 19.493 1.00 28.13 3443 ASP A C 1
ATOM 727 O O . ASP A 1 96 ? 30.558 49.286 18.873 1.00 29.23 3443 ASP A O 1
ATOM 741 N N . LYS B 2 2 ? 36.205 46.720 18.682 1.00 37.64 2 LYS B N 1
ATOM 742 C CA . LYS B 2 2 ? 35.325 45.672 18.129 1.00 34.02 2 LYS B CA 1
ATOM 743 C C . LYS B 2 2 ? 34.523 46.306 16.988 1.00 29.60 2 LYS B C 1
ATOM 744 O O . LYS B 2 2 ? 34.042 47.422 17.116 1.00 29.26 2 LYS B O 1
ATOM 750 N N . GLU B 2 3 ? 34.392 45.592 15.881 1.00 26.18 3 GLU B N 1
ATOM 751 C CA . GLU B 2 3 ? 33.730 46.114 14.679 1.00 24.05 3 GLU B CA 1
ATOM 752 C C . GLU B 2 3 ? 32.826 45.072 14.083 1.00 22.42 3 GLU B C 1
ATOM 753 O O . GLU B 2 3 ? 33.072 43.876 14.234 1.00 21.89 3 GLU B O 1
ATOM 759 N N . LEU B 2 4 ? 31.793 45.535 13.377 1.00 21.58 4 LEU B N 1
ATOM 760 C CA . LEU B 2 4 ? 30.877 44.654 12.712 1.00 21.04 4 LEU B CA 1
ATOM 761 C C . LEU B 2 4 ? 31.398 44.432 11.279 1.00 20.25 4 LEU B C 1
ATOM 762 O O . LEU B 2 4 ? 31.639 45.417 10.540 1.00 19.47 4 LEU B O 1
ATOM 767 N N . PHE B 2 5 ? 31.571 43.160 10.918 1.00 19.66 5 PHE B N 1
ATOM 768 C CA . PHE B 2 5 ? 32.026 42.782 9.580 1.00 19.48 5 PHE B CA 1
ATOM 769 C C . PHE B 2 5 ? 30.934 42.022 8.862 1.00 19.81 5 PHE B C 1
ATOM 770 O O . PHE B 2 5 ? 29.986 41.544 9.479 1.00 19.83 5 PHE B O 1
ATOM 778 N N . GLU B 2 6 ? 31.029 41.933 7.538 1.00 20.08 6 GLU B N 1
ATOM 779 C CA . GLU B 2 6 ? 30.038 41.170 6.843 1.00 21.30 6 GLU B CA 1
ATOM 780 C C . GLU B 2 6 ? 30.544 40.627 5.511 1.00 20.50 6 GLU B C 1
ATOM 781 O O . GLU B 2 6 ? 31.491 41.147 4.939 1.00 19.76 6 GLU B O 1
ATOM 787 N N . VAL B 2 7 ? 29.939 39.525 5.100 1.00 20.77 7 VAL B N 1
ATOM 788 C CA . VAL B 2 7 ? 30.201 38.926 3.792 1.00 21.09 7 VAL B CA 1
ATOM 789 C C . VAL B 2 7 ? 28.842 38.848 3.117 1.00 21.56 7 VAL B C 1
ATOM 790 O O . VAL B 2 7 ? 27.817 38.612 3.766 1.00 20.78 7 VAL B O 1
ATOM 794 N N . ILE B 2 8 ? 28.841 39.032 1.795 1.00 21.87 8 ILE B N 1
ATOM 795 C CA . ILE B 2 8 ? 27.621 39.063 1.030 1.00 23.09 8 ILE B CA 1
ATOM 796 C C . ILE B 2 8 ? 27.672 38.202 -0.229 1.00 24.13 8 ILE B C 1
ATOM 797 O O . ILE B 2 8 ? 28.682 38.228 -0.958 1.00 23.84 8 ILE B O 1
ATOM 802 N N . PHE B 2 9 ? 26.595 37.437 -0.450 1.00 25.31 9 PHE B N 1
ATOM 803 C CA . PHE B 2 9 ? 26.392 36.686 -1.707 1.00 27.56 9 PHE B CA 1
ATOM 804 C C . PHE B 2 9 ? 25.415 37.625 -2.434 1.00 28.25 9 PHE B C 1
ATOM 805 O O . PHE B 2 9 ? 24.244 37.725 -2.052 1.00 27.49 9 PHE B O 1
ATOM 813 N N . GLU B 2 10 ? 25.888 38.333 -3.463 1.00 29.77 10 GLU B N 1
ATOM 814 C CA . GLU B 2 10 ? 25.059 39.310 -4.170 1.00 31.32 10 GLU B CA 1
ATOM 815 C C . GLU B 2 10 ? 24.447 38.732 -5.436 1.00 33.13 10 GLU B C 1
ATOM 816 O O . GLU B 2 10 ? 25.149 38.109 -6.216 1.00 33.69 10 GLU B O 1
ATOM 822 N N . GLY B 2 11 ? 23.147 38.970 -5.628 1.00 34.04 11 GLY B N 1
ATOM 823 C CA . GLY B 2 11 ? 22.426 38.487 -6.817 1.00 36.40 11 GLY B CA 1
ATOM 824 C C . GLY B 2 11 ? 22.382 36.975 -6.896 1.00 37.45 11 GLY B C 1
ATOM 825 O O . GLY B 2 11 ? 22.850 36.376 -7.852 1.00 38.10 11 GLY B O 1
ATOM 826 N N . VAL B 2 12 ? 21.801 36.362 -5.882 1.00 37.21 12 VAL B N 1
ATOM 827 C CA . VAL B 2 12 ? 21.711 34.914 -5.809 1.00 38.97 12 VAL B CA 1
ATOM 828 C C . VAL B 2 12 ? 20.668 34.407 -6.821 1.00 41.66 12 VAL B C 1
ATOM 829 O O . VAL B 2 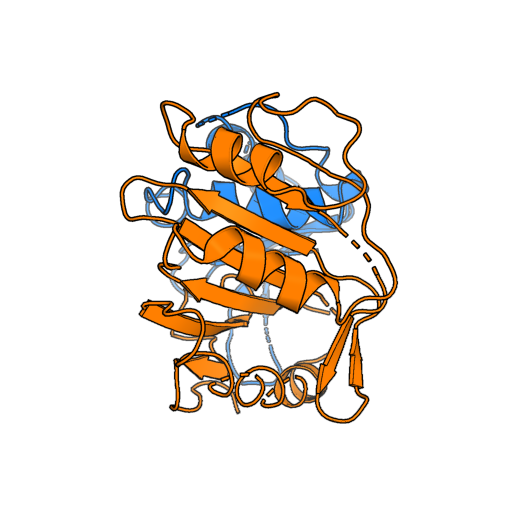12 ? 19.705 35.111 -7.148 1.00 42.36 12 VAL B O 1
ATOM 833 N N . ASN B 2 13 ? 20.885 33.205 -7.337 1.00 43.77 13 ASN B N 1
ATOM 834 C CA . ASN B 2 13 ? 19.933 32.584 -8.273 1.00 46.55 13 ASN B CA 1
ATOM 835 C C . ASN B 2 13 ? 18.719 32.169 -7.443 1.00 46.32 13 ASN B C 1
ATOM 836 O O . ASN B 2 13 ? 18.817 31.264 -6.620 1.00 46.55 13 ASN B O 1
ATOM 841 N N . THR B 2 14 ? 17.577 32.826 -7.659 1.00 47.47 14 THR B N 1
ATOM 842 C CA . THR B 2 14 ? 16.380 32.560 -6.828 1.00 48.70 14 THR B CA 1
ATOM 843 C C . THR B 2 14 ? 15.885 31.120 -6.838 1.00 50.20 14 THR B C 1
ATOM 844 O O . THR B 2 14 ? 15.203 30.716 -5.904 1.00 49.36 14 THR B O 1
ATOM 848 N N . SER B 2 15 ? 16.227 30.361 -7.885 1.00 52.28 15 SER B N 1
ATOM 849 C CA . SER B 2 15 ? 15.869 28.935 -7.962 1.00 54.36 15 SER B CA 1
ATOM 850 C C . SER B 2 15 ? 16.766 28.078 -7.052 1.00 53.46 15 SER B C 1
ATOM 851 O O . SER B 2 15 ? 16.407 26.950 -6.732 1.00 54.83 15 SER B O 1
ATOM 854 N N . ARG B 2 16 ? 17.928 28.617 -6.662 1.00 50.93 16 ARG B N 1
ATOM 855 C CA . ARG B 2 16 ? 18.909 27.914 -5.818 1.00 49.66 16 ARG B CA 1
ATOM 856 C C . ARG B 2 16 ? 18.938 28.449 -4.382 1.00 46.19 16 ARG B C 1
ATOM 857 O O . ARG B 2 16 ? 19.652 27.907 -3.542 1.00 44.86 16 ARG B O 1
ATOM 865 N N . LEU B 2 17 ? 18.190 29.523 -4.122 1.00 44.55 17 LEU B N 1
ATOM 866 C CA . LEU B 2 17 ? 18.143 30.161 -2.794 1.00 42.19 17 LEU B CA 1
ATOM 867 C C . LEU B 2 17 ? 17.942 29.204 -1.613 1.00 41.94 17 LEU B C 1
ATOM 868 O O . LEU B 2 17 ? 18.735 29.202 -0.682 1.00 41.41 17 LEU B O 1
ATOM 873 N N . PHE B 2 18 ? 16.872 28.420 -1.627 1.00 43.70 18 PHE B N 1
ATOM 874 C CA . PHE B 2 18 ? 16.640 27.451 -0.544 1.00 43.81 18 PHE B CA 1
ATOM 875 C C . PHE B 2 18 ? 17.864 26.567 -0.277 1.00 43.26 18 PHE B C 1
ATOM 876 O O . PHE B 2 18 ? 18.263 26.371 0.859 1.00 42.04 18 PHE B O 1
ATOM 884 N N . PHE B 2 19 ? 18.459 26.038 -1.339 1.00 44.40 19 PHE B N 1
ATOM 885 C CA . PHE B 2 19 ? 19.609 25.141 -1.199 1.00 44.62 19 PHE B CA 1
ATOM 886 C C . PHE B 2 19 ? 20.860 25.871 -0.704 1.00 42.29 19 PHE B C 1
ATOM 887 O O . PHE B 2 19 ? 21.677 25.298 0.027 1.00 41.55 19 PHE B O 1
ATOM 895 N N . LEU B 2 20 ? 20.997 27.140 -1.082 1.00 41.11 20 LEU B N 1
ATOM 896 C CA . LEU B 2 20 ? 22.098 27.950 -0.572 1.00 39.12 20 LEU B CA 1
ATOM 897 C C . LEU B 2 20 ? 21.878 28.112 0.934 1.00 37.79 20 LEU B C 1
ATOM 898 O O . LEU B 2 20 ? 22.785 27.899 1.723 1.00 36.18 20 LEU B O 1
ATOM 903 N N . LEU B 2 21 ? 20.649 28.444 1.320 1.00 38.28 21 LEU B N 1
ATOM 904 C CA . LEU B 2 21 ? 20.342 28.642 2.740 1.00 38.16 21 LEU B CA 1
ATOM 905 C C . LEU B 2 21 ? 20.579 27.372 3.549 1.00 39.78 21 LEU B C 1
ATOM 906 O O . LEU B 2 21 ? 21.123 27.455 4.642 1.00 39.98 21 LEU B O 1
ATOM 911 N N . LYS B 2 22 ? 20.206 26.204 3.008 1.00 42.58 22 LYS B N 1
ATOM 912 C CA . LYS B 2 22 ? 20.440 24.916 3.694 1.00 44.52 22 LYS B CA 1
ATOM 913 C C . LYS B 2 22 ? 21.934 24.655 3.814 1.00 44.09 22 LYS B C 1
ATOM 914 O O . LYS B 2 22 ? 22.394 24.136 4.816 1.00 44.06 22 LYS B O 1
ATOM 920 N N . GLU B 2 23 ? 22.675 25.010 2.770 1.00 45.05 23 GLU B N 1
ATOM 921 C CA . GLU B 2 23 ? 24.135 24.882 2.740 1.00 45.71 23 GLU B CA 1
ATOM 922 C C . GLU B 2 23 ? 24.765 25.709 3.875 1.00 44.74 23 GLU B C 1
ATOM 923 O O . GLU B 2 23 ? 25.595 25.206 4.641 1.00 45.39 23 GLU B O 1
ATOM 929 N N . ILE B 2 24 ? 24.353 26.975 3.981 1.00 42.08 24 ILE B N 1
ATOM 930 C CA . ILE B 2 24 ? 24.829 27.853 5.047 1.00 40.39 24 ILE B CA 1
ATOM 931 C C . ILE B 2 24 ? 24.338 27.336 6.413 1.00 40.53 24 ILE B C 1
ATOM 932 O O . ILE B 2 24 ? 25.119 27.274 7.353 1.00 39.29 24 ILE B O 1
ATOM 937 N N . GLU B 2 25 ? 23.058 26.967 6.513 1.00 42.35 25 GLU B N 1
ATOM 938 C CA . GLU B 2 25 ? 22.496 26.468 7.792 1.00 43.89 25 GLU B CA 1
ATOM 939 C C . GLU B 2 25 ? 23.233 25.236 8.342 1.00 44.32 25 GLU B C 1
ATOM 940 O O . GLU B 2 25 ? 23.352 25.064 9.565 1.00 43.93 25 GLU B O 1
ATOM 946 N N . SER B 2 26 ? 23.705 24.376 7.446 1.00 44.14 26 SER B N 1
ATOM 947 C CA . SER B 2 26 ? 24.405 23.144 7.862 1.00 45.94 26 SER B CA 1
ATOM 948 C C . SER B 2 26 ? 25.775 23.360 8.518 1.00 44.48 26 SER B C 1
ATOM 949 O O . SER B 2 26 ? 26.300 22.451 9.172 1.00 45.69 26 SER B O 1
ATOM 952 N N A LYS B 2 27 ? 26.355 24.543 8.336 0.50 43.07 27 LYS B N 1
ATOM 953 N N B LYS B 2 27 ? 26.335 24.551 8.338 0.50 42.21 27 LYS B N 1
ATOM 954 C CA A LYS B 2 27 ? 27.661 24.843 8.925 0.50 43.08 27 LYS B CA 1
ATOM 955 C CA B LYS B 2 27 ? 27.633 24.907 8.906 0.50 41.61 27 LYS B CA 1
ATOM 956 C C A LYS B 2 27 ? 27.516 25.461 10.329 0.50 42.54 27 LYS B C 1
ATOM 957 C C B LYS B 2 27 ? 27.507 25.440 10.335 0.50 41.73 27 LYS B C 1
ATOM 958 O O A LYS B 2 27 ? 28.517 25.752 10.991 0.50 43.45 27 LYS B O 1
ATOM 959 O O B LYS B 2 27 ? 28.512 25.645 11.022 0.50 42.73 27 LYS B O 1
ATOM 970 N N . SER B 2 28 ? 26.272 25.647 10.784 1.00 42.39 28 SER B N 1
ATOM 971 C CA . SER B 2 28 ? 26.011 26.175 12.126 1.00 41.46 28 SER B CA 1
ATOM 972 C C . SER B 2 28 ? 25.446 25.143 13.086 1.00 43.60 28 SER B C 1
ATOM 973 O O . SER B 2 28 ? 24.893 24.118 12.673 1.00 43.77 28 SER B O 1
ATOM 976 N N . ASP B 2 29 ? 25.554 25.451 14.378 1.00 43.49 29 ASP B N 1
ATOM 977 C CA . ASP B 2 29 ? 25.026 24.575 15.425 1.00 45.24 29 ASP B CA 1
ATOM 978 C C . ASP B 2 29 ? 23.517 24.727 15.534 1.00 45.24 29 ASP B C 1
ATOM 979 O O . ASP B 2 29 ? 22.809 23.737 15.681 1.00 45.68 29 ASP B O 1
ATOM 984 N N . ARG B 2 30 ? 23.026 25.961 15.474 1.00 43.79 30 ARG B N 1
ATOM 985 C CA . ARG B 2 30 ? 21.591 26.208 15.554 1.00 45.58 30 ARG B CA 1
ATOM 986 C C . ARG B 2 30 ? 21.205 27.580 15.048 1.00 43.52 30 ARG B C 1
ATOM 987 O O . ARG B 2 30 ? 22.053 28.455 14.914 1.00 40.36 30 ARG B O 1
ATOM 995 N N . ILE B 2 31 ? 19.917 27.740 14.738 1.00 44.11 31 ILE B N 1
ATOM 996 C CA . ILE B 2 31 ? 19.382 29.017 14.276 1.00 43.27 31 ILE B CA 1
ATOM 997 C C . ILE B 2 31 ? 18.153 29.363 15.066 1.00 44.75 31 ILE B C 1
ATOM 998 O O . ILE B 2 31 ? 17.393 28.483 15.485 1.00 45.75 31 ILE B O 1
ATOM 1003 N N . PHE B 2 32 ? 17.962 30.656 15.248 1.00 45.50 32 PHE B N 1
ATOM 1004 C CA . PHE B 2 32 ? 16.870 31.185 16.039 1.00 49.37 32 PHE B CA 1
ATOM 1005 C C . PHE B 2 32 ? 16.685 32.655 15.723 1.00 49.43 32 PHE B C 1
ATOM 1006 O O . PHE B 2 32 ? 17.393 33.219 14.873 1.00 47.30 32 PHE B O 1
ATOM 1014 N N . ASP B 2 33 ? 15.739 33.266 16.421 1.00 51.03 33 ASP B N 1
ATOM 1015 C CA . ASP B 2 33 ? 15.409 34.682 16.252 1.00 52.63 33 ASP B CA 1
ATOM 1016 C C . ASP B 2 33 ? 15.048 35.035 14.798 1.00 50.14 33 ASP B C 1
ATOM 1017 O O . ASP B 2 33 ? 15.631 35.927 14.198 1.00 45.33 33 ASP B O 1
ATOM 1022 N N . PHE B 2 34 ? 14.085 34.302 14.247 1.00 51.10 34 PHE B N 1
ATOM 1023 C CA . PHE B 2 34 ? 13.586 34.563 12.909 1.00 52.66 34 PHE B CA 1
ATOM 1024 C C . PHE B 2 34 ? 12.872 35.914 12.951 1.00 52.22 34 PHE B C 1
ATOM 1025 O O . PHE B 2 34 ? 12.006 36.130 13.806 1.00 51.01 34 PHE B O 1
ATOM 1033 N N . ASN B 2 35 ? 13.227 36.809 12.033 1.00 49.78 35 ASN B N 1
ATOM 1034 C CA . ASN B 2 35 ? 12.654 38.159 11.999 1.00 52.96 35 ASN B CA 1
ATOM 1035 C C . ASN B 2 35 ? 12.370 38.524 10.548 1.00 53.70 35 ASN B C 1
ATOM 1036 O O . ASN B 2 35 ? 13.085 38.094 9.671 1.00 51.53 35 ASN B O 1
ATOM 1041 N N . PHE B 2 36 ? 11.371 39.369 10.319 1.00 44.55 36 PHE B N 1
ATOM 1042 C CA . PHE B 2 36 ? 10.885 39.701 8.966 1.00 45.40 36 PHE B CA 1
ATOM 1043 C C . PHE B 2 36 ? 10.309 41.114 8.834 1.00 42.16 36 PHE B C 1
ATOM 1044 O O . PHE B 2 36 ? 9.773 41.652 9.807 1.00 45.04 36 PHE B O 1
ATOM 1052 N N . SER B 2 37 ? 10.377 41.690 7.628 1.00 38.87 37 SER B N 1
ATOM 1053 C CA . SER B 2 37 ? 9.851 43.055 7.379 1.00 39.96 37 SER B CA 1
ATOM 1054 C C . SER B 2 37 ? 8.321 43.112 7.160 1.00 42.55 37 SER B C 1
ATOM 1055 O O . SER B 2 37 ? 7.735 44.188 7.183 1.00 42.74 37 SER B O 1
ATOM 1058 N N . GLU B 2 38 ? 7.717 41.970 6.863 1.00 47.94 38 GLU B N 1
ATOM 1059 C CA . GLU B 2 38 ? 6.246 41.822 6.790 1.00 55.97 38 GLU B CA 1
ATOM 1060 C C . GLU B 2 38 ? 5.995 40.402 7.260 1.00 61.84 38 GLU B C 1
ATOM 1061 O O . GLU B 2 38 ? 6.776 39.512 6.927 1.00 64.37 38 GLU B O 1
ATOM 1067 N N . ASP B 2 39 ? 4.945 40.179 8.049 1.00 71.76 39 ASP B N 1
ATOM 1068 C CA . ASP B 2 39 ? 4.652 38.821 8.526 1.00 79.81 39 ASP B CA 1
ATOM 1069 C C . ASP B 2 39 ? 4.125 37.992 7.343 1.00 83.00 39 ASP B C 1
ATOM 1070 O O . ASP B 2 39 ? 2.914 37.880 7.121 1.00 84.44 39 ASP B O 1
ATOM 1075 N N . PHE B 2 40 ? 5.071 37.429 6.592 1.00 84.55 40 PHE B N 1
ATOM 1076 C CA . PHE B 2 40 ? 4.781 36.638 5.396 1.00 85.85 40 PHE B CA 1
ATOM 1077 C C . PHE B 2 40 ? 4.786 35.138 5.668 1.00 90.51 40 PHE B C 1
ATOM 1078 O O . PHE B 2 40 ? 4.241 34.372 4.868 1.00 96.19 40 PHE B O 1
ATOM 1086 N N . PHE B 2 41 ? 5.397 34.713 6.778 1.00 92.01 41 PHE B N 1
ATOM 1087 C CA . PHE B 2 41 ? 5.468 33.286 7.078 1.00 93.94 41 PHE B CA 1
ATOM 1088 C C . PHE B 2 41 ? 5.502 33.061 8.594 1.00 88.38 41 PHE B C 1
ATOM 1089 O O . PHE B 2 41 ? 6.376 32.365 9.119 1.00 80.66 41 PHE B O 1
ATOM 1097 N N . SER B 2 42 ? 4.530 33.670 9.280 1.00 87.08 42 SER B N 1
ATOM 1098 C CA . SER B 2 42 ? 4.355 33.579 10.744 1.00 85.29 42 SER B CA 1
ATOM 1099 C C . SER B 2 42 ? 5.579 34.050 11.549 1.00 86.70 42 SER B C 1
ATOM 1100 O O . SER B 2 42 ? 6.512 34.641 10.997 1.00 84.11 42 SER B O 1
ATOM 1103 N N . SER B 2 43 ? 5.536 33.814 12.859 1.00 88.68 43 SER B N 1
ATOM 1104 C CA . SER B 2 43 ? 6.625 34.176 13.761 1.00 91.34 43 SER B CA 1
ATOM 1105 C C . SER B 2 43 ? 7.493 32.944 14.036 1.00 89.84 43 SER B C 1
ATOM 1106 O O . SER B 2 43 ? 8.719 33.020 13.983 1.00 90.61 43 SER B O 1
ATOM 1109 N N . ASN B 2 44 ? 6.846 31.815 14.323 1.00 90.94 44 ASN B N 1
ATOM 1110 C CA . ASN B 2 44 ? 7.547 30.556 14.597 1.00 86.96 44 ASN B CA 1
ATOM 1111 C C . ASN B 2 44 ? 8.196 29.951 13.356 1.00 86.88 44 ASN B C 1
ATOM 1112 O O . ASN B 2 44 ? 7.513 29.392 12.498 1.00 93.35 44 ASN B O 1
ATOM 1117 N N . VAL B 2 45 ? 9.515 30.086 13.266 1.00 81.63 45 VAL B N 1
ATOM 1118 C CA . VAL B 2 45 ? 10.302 29.511 12.177 1.00 76.69 45 VAL B CA 1
ATOM 1119 C C . VAL B 2 45 ? 11.649 29.154 12.779 1.00 72.46 45 VAL B C 1
ATOM 1120 O O . VAL B 2 45 ? 12.447 30.035 13.088 1.00 76.94 45 VAL B O 1
ATOM 1124 N N . ASN B 2 46 ? 11.886 27.858 12.954 1.00 71.59 46 ASN B N 1
ATOM 1125 C CA . ASN B 2 46 ? 13.126 27.364 13.548 1.00 69.53 46 ASN B CA 1
ATOM 1126 C C . ASN B 2 46 ? 14.041 26.702 12.496 1.00 66.90 46 ASN B C 1
ATOM 1127 O O . ASN B 2 46 ? 15.225 26.475 12.755 1.00 74.80 46 ASN B O 1
ATOM 1132 N N . VAL B 2 47 ? 13.498 26.396 11.317 1.00 65.45 47 VAL B N 1
ATOM 1133 C CA . VAL B 2 47 ? 14.272 25.769 10.228 1.00 63.49 47 VAL B CA 1
ATOM 1134 C C . VAL B 2 47 ? 13.753 26.205 8.869 1.00 57.27 47 VAL B C 1
ATOM 1135 O O . VAL B 2 47 ? 12.582 26.558 8.721 1.00 58.16 47 VAL B O 1
ATOM 1139 N N . PHE B 2 48 ? 14.633 26.184 7.878 1.00 53.23 48 PHE B N 1
ATOM 1140 C CA . PHE B 2 48 ? 14.245 26.567 6.530 1.00 51.26 48 PHE B CA 1
ATOM 1141 C C . PHE B 2 48 ? 13.492 25.445 5.817 1.00 48.42 48 PHE B C 1
ATOM 1142 O O . PHE B 2 48 ? 13.903 24.290 5.855 1.00 51.60 48 PHE B O 1
ATOM 1150 N N . SER B 2 49 ? 12.386 25.808 5.181 1.00 59.74 49 SER B N 1
ATOM 1151 C CA . SER B 2 49 ? 11.575 24.885 4.410 1.00 60.63 49 SER B CA 1
ATOM 1152 C C . SER B 2 49 ? 11.490 25.489 3.023 1.00 58.51 49 SER B C 1
ATOM 1153 O O . SER B 2 49 ? 11.712 26.692 2.853 1.00 53.77 49 SER B O 1
ATOM 1156 N N . GLU B 2 50 ? 11.189 24.658 2.030 1.00 59.31 50 GLU B N 1
ATOM 1157 C CA . GLU B 2 50 ? 11.102 25.124 0.647 1.00 60.12 50 GLU B CA 1
ATOM 1158 C C . GLU B 2 50 ? 9.924 26.071 0.425 1.00 59.94 50 GLU B C 1
ATOM 1159 O O . GLU B 2 50 ? 10.001 26.956 -0.419 1.00 57.62 50 GLU B O 1
ATOM 1165 N N . LEU B 2 51 ? 8.841 25.886 1.183 1.00 62.41 51 LEU B N 1
ATOM 1166 C CA . LEU B 2 51 ? 7.651 26.748 1.064 1.00 64.25 51 LEU B CA 1
ATOM 1167 C C . LEU B 2 51 ? 7.898 28.128 1.686 1.00 61.31 51 LEU B C 1
ATOM 1168 O O . LEU B 2 51 ? 7.307 29.114 1.249 1.00 61.05 51 LEU B O 1
ATOM 1173 N N . LEU B 2 52 ? 8.752 28.187 2.709 1.00 60.33 52 LEU B N 1
ATOM 1174 C CA . LEU B 2 52 ? 9.134 29.459 3.323 1.00 60.18 52 LEU B CA 1
ATOM 1175 C C . LEU B 2 52 ? 9.773 30.357 2.259 1.00 57.19 52 LEU B C 1
ATOM 1176 O O . LEU B 2 52 ? 9.401 31.518 2.092 1.00 56.67 52 LEU B O 1
ATOM 1181 N N . ILE B 2 53 ? 10.727 29.783 1.537 1.00 54.21 53 ILE B N 1
ATOM 1182 C CA . ILE B 2 53 ? 11.445 30.490 0.489 1.00 51.46 53 ILE B CA 1
ATOM 1183 C C . ILE B 2 53 ? 10.537 30.844 -0.686 1.00 51.63 53 ILE B C 1
ATOM 1184 O O . ILE B 2 53 ? 10.638 31.935 -1.250 1.00 46.38 53 ILE B O 1
ATOM 1189 N N . ASP B 2 54 ? 9.635 29.923 -1.033 1.00 53.76 54 ASP B N 1
ATOM 1190 C CA . ASP B 2 54 ? 8.701 30.136 -2.129 1.00 56.14 54 ASP B CA 1
ATOM 1191 C C . ASP B 2 54 ? 7.807 31.342 -1.820 1.00 54.29 54 ASP B C 1
ATOM 1192 O O . ASP B 2 54 ? 7.592 32.201 -2.680 1.00 52.91 54 ASP B O 1
ATOM 1197 N N . SER B 2 55 ? 7.311 31.410 -0.584 1.00 52.76 55 SER B N 1
ATOM 1198 C CA . SER B 2 55 ? 6.462 32.525 -0.148 1.00 52.34 55 SER B CA 1
ATOM 1199 C C . SER B 2 55 ? 7.251 33.814 -0.162 1.00 48.15 55 SER B C 1
ATOM 1200 O O . SER B 2 55 ? 6.742 34.847 -0.564 1.00 48.83 55 SER B O 1
ATOM 1203 N N . PHE B 2 56 ? 8.492 33.744 0.299 1.00 46.28 56 PHE B N 1
ATOM 1204 C CA . PHE B 2 56 ? 9.385 34.909 0.311 1.00 43.60 56 PHE B CA 1
ATOM 1205 C C . PHE B 2 56 ? 9.549 35.453 -1.113 1.00 43.17 56 PHE B C 1
ATOM 1206 O O . PHE B 2 56 ? 9.389 36.650 -1.345 1.00 41.37 56 PHE B O 1
ATOM 1214 N N . LEU B 2 57 ? 9.815 34.555 -2.060 1.00 44.29 57 LEU B N 1
ATOM 1215 C CA . LEU B 2 57 ? 10.013 34.935 -3.461 1.00 45.63 57 LEU B CA 1
ATOM 1216 C C . LEU B 2 57 ? 8.748 35.396 -4.169 1.00 48.71 57 LEU B C 1
ATOM 1217 O O . LEU B 2 57 ? 8.819 36.209 -5.083 1.00 50.73 57 LEU B O 1
ATOM 1222 N N . GLY B 2 58 ? 7.599 34.879 -3.753 1.00 50.99 58 GLY B N 1
ATOM 1223 C CA . GLY B 2 58 ? 6.329 35.259 -4.369 1.00 53.66 58 GLY B CA 1
ATOM 1224 C C . GLY B 2 58 ? 5.726 36.529 -3.799 1.00 53.93 58 GLY B C 1
ATOM 1225 O O . GLY B 2 58 ? 4.719 37.010 -4.311 1.00 55.84 58 GLY B O 1
ATOM 1226 N N . PHE B 2 59 ? 6.339 37.085 -2.752 1.00 52.16 59 PHE B N 1
ATOM 1227 C CA . PHE B 2 59 ? 5.801 38.290 -2.118 1.00 53.52 59 PHE B CA 1
ATOM 1228 C C . PHE B 2 59 ? 5.820 39.496 -3.054 1.00 53.75 59 PHE B C 1
ATOM 1229 O O . PHE B 2 59 ? 6.845 39.811 -3.655 1.00 52.75 59 PHE B O 1
ATOM 1237 N N . ASN B 2 60 ? 4.679 40.171 -3.148 1.00 57.35 60 ASN B N 1
ATOM 1238 C CA . ASN B 2 60 ? 4.532 41.343 -4.000 1.00 59.54 60 ASN B CA 1
ATOM 1239 C C . ASN B 2 60 ? 5.178 42.563 -3.321 1.00 57.61 60 ASN B C 1
ATOM 1240 O O . ASN B 2 60 ? 4.538 43.243 -2.513 1.00 58.86 60 ASN B O 1
ATOM 1245 N N . GLY B 2 61 ? 6.458 42.807 -3.633 1.00 53.89 61 GLY B N 1
ATOM 1246 C CA . GLY B 2 61 ? 7.221 43.941 -3.074 1.00 51.55 61 GLY B CA 1
ATOM 1247 C C . GLY B 2 61 ? 8.536 43.535 -2.405 1.00 46.81 61 GLY B C 1
ATOM 1248 O O . GLY B 2 61 ? 8.826 42.356 -2.271 1.00 45.53 61 GLY B O 1
ATOM 1249 N N . ASP B 2 62 ? 9.327 44.526 -1.997 1.00 44.55 62 ASP B N 1
ATOM 1250 C CA . ASP B 2 62 ? 10.623 44.281 -1.327 1.00 41.88 62 ASP B CA 1
ATOM 1251 C C . ASP B 2 62 ? 10.375 43.646 0.035 1.00 41.04 62 ASP B C 1
ATOM 1252 O O . ASP B 2 62 ? 9.446 44.048 0.749 1.00 43.60 62 ASP B O 1
ATOM 1257 N N . LEU B 2 63 ? 11.202 42.665 0.390 1.00 37.49 63 LEU B N 1
ATOM 1258 C CA . LEU B 2 63 ? 11.026 41.913 1.629 1.00 36.61 63 LEU B CA 1
ATOM 1259 C C . LEU B 2 63 ? 12.358 41.472 2.211 1.00 33.57 63 LEU B C 1
ATOM 1260 O O . LEU B 2 63 ? 13.283 41.156 1.493 1.00 31.34 63 LEU B O 1
ATOM 1265 N N . TYR B 2 64 ? 12.419 41.431 3.534 1.00 32.66 64 TYR B N 1
ATOM 1266 C CA . TYR B 2 64 ? 13.596 40.998 4.262 1.00 31.66 64 TYR B CA 1
ATOM 1267 C C . TYR B 2 64 ? 13.215 40.057 5.360 1.00 31.18 64 TYR B C 1
ATOM 1268 O O . TYR B 2 64 ? 12.138 40.165 5.911 1.00 32.10 64 TYR B O 1
ATOM 1277 N N . PHE B 2 65 ? 14.107 39.122 5.645 1.00 31.29 65 PHE B N 1
ATOM 1278 C CA . PHE B 2 65 ? 13.983 38.314 6.846 1.00 32.86 65 PHE B CA 1
ATOM 1279 C C . PHE B 2 65 ? 15.398 38.020 7.306 1.00 30.86 65 PHE B C 1
ATOM 1280 O O . PHE B 2 65 ? 16.341 37.999 6.511 1.00 29.43 65 PHE B O 1
ATOM 1288 N N . GLY B 2 66 ? 15.550 37.862 8.607 1.00 31.41 66 GLY B N 1
ATOM 1289 C CA . GLY B 2 66 ? 16.837 37.581 9.176 1.00 31.13 66 GLY B CA 1
ATOM 1290 C C . GLY B 2 66 ? 16.701 36.533 10.238 1.00 32.57 66 GLY B C 1
ATOM 1291 O O . GLY B 2 66 ? 15.598 36.267 10.745 1.00 33.83 66 GLY B O 1
ATOM 1292 N N . VAL B 2 67 ? 17.828 35.934 10.570 1.00 31.34 67 VAL B N 1
ATOM 1293 C CA . VAL B 2 67 ? 17.868 34.892 11.556 1.00 33.29 67 VAL B CA 1
ATOM 1294 C C . VAL B 2 67 ? 19.233 34.894 12.205 1.00 31.80 67 VAL B C 1
ATOM 1295 O O . VAL B 2 67 ? 20.235 35.173 11.550 1.00 30.72 67 VAL B O 1
ATOM 1299 N N . SER B 2 68 ? 19.268 34.650 13.511 1.00 32.81 68 SER B N 1
ATOM 1300 C CA . SER B 2 68 ? 20.529 34.556 14.217 1.00 33.44 68 SER B CA 1
ATOM 1301 C C . SER B 2 68 ? 20.980 33.112 14.131 1.00 33.72 68 SER B C 1
ATOM 1302 O O . SER B 2 68 ? 20.167 32.182 14.237 1.00 34.66 68 SER B O 1
ATOM 1321 N N . GLU B 2 70 ? 23.984 30.396 15.555 1.00 36.46 70 GLU B N 1
ATOM 1322 C CA . GLU B 2 70 ? 25.014 30.164 16.561 1.00 38.65 70 GLU B CA 1
ATOM 1323 C C . GLU B 2 70 ? 25.934 29.041 16.123 1.00 38.82 70 GLU B C 1
ATOM 1324 O O . GLU B 2 70 ? 25.470 28.020 15.578 1.00 38.76 70 GLU B O 1
ATOM 1330 N N . GLY B 2 71 ? 27.225 29.219 16.399 1.00 38.55 71 GLY B N 1
ATOM 1331 C CA . GLY B 2 71 ? 28.242 28.218 16.103 1.00 40.01 71 GLY B CA 1
ATOM 1332 C C . GLY B 2 71 ? 28.427 27.986 14.616 1.00 39.93 71 GLY B C 1
ATOM 1333 O O . GLY B 2 71 ? 28.325 26.861 14.152 1.00 41.03 71 GLY B O 1
ATOM 1334 N N . PHE B 2 72 ? 28.703 29.051 13.872 1.00 37.45 72 PHE B N 1
ATOM 1335 C CA . PHE B 2 72 ? 28.891 28.941 12.428 1.00 37.66 72 PHE B CA 1
ATOM 1336 C C . PHE B 2 72 ? 30.353 28.654 12.108 1.00 39.49 72 PHE B C 1
ATOM 1337 O O . PHE B 2 72 ? 31.205 29.465 12.421 1.00 38.27 72 PHE B O 1
ATOM 1345 N N . SER B 2 73 ? 30.638 27.498 11.504 1.00 42.24 73 SER B N 1
ATOM 1346 C CA . SER B 2 73 ? 32.017 27.142 11.151 1.00 45.03 73 SER B CA 1
ATOM 1347 C C . SER B 2 73 ? 32.248 27.617 9.728 1.00 45.20 73 SER B C 1
ATOM 1348 O O . SER B 2 73 ? 31.481 27.281 8.833 1.00 44.83 73 SER B O 1
ATOM 1351 N N . VAL B 2 74 ? 33.296 28.397 9.520 1.00 45.60 74 VAL B N 1
ATOM 1352 C CA . VAL B 2 74 ? 33.572 28.948 8.198 1.00 46.89 74 VAL B CA 1
ATOM 1353 C C . VAL B 2 74 ? 34.391 27.962 7.361 1.00 51.20 74 VAL B C 1
ATOM 1354 O O . VAL B 2 74 ? 33.903 27.424 6.355 1.00 51.32 74 VAL B O 1
ATOM 1358 N N . LYS B 2 75 ? 35.616 27.704 7.804 1.00 54.90 75 LYS B N 1
ATOM 1359 C CA . LYS B 2 75 ? 36.523 26.829 7.081 1.00 60.36 75 LYS B CA 1
ATOM 1360 C C . LYS B 2 75 ? 37.614 26.389 8.039 1.00 63.80 75 LYS B C 1
ATOM 1361 O O . LYS B 2 75 ? 37.892 27.084 9.017 1.00 62.75 75 LYS B O 1
ATOM 1367 N N . ASP B 2 76 ? 38.215 25.234 7.754 1.00 69.23 76 ASP B N 1
ATOM 1368 C CA . ASP B 2 76 ? 39.331 24.671 8.533 1.00 74.25 76 ASP B CA 1
ATOM 1369 C C . ASP B 2 76 ? 39.213 24.757 10.070 1.00 74.69 76 ASP B C 1
ATOM 1370 O O . ASP B 2 76 ? 40.208 24.977 10.767 1.00 77.00 76 ASP B O 1
ATOM 1375 N N . GLY B 2 77 ? 37.999 24.583 10.585 1.00 72.21 77 GLY B N 1
ATOM 1376 C CA . GLY B 2 77 ? 37.766 24.605 12.027 1.00 72.36 77 GLY B CA 1
ATOM 1377 C C . GLY B 2 77 ? 37.460 25.934 12.704 1.00 69.81 77 GLY B C 1
ATOM 1378 O O . GLY B 2 77 ? 36.953 25.921 13.825 1.00 68.70 77 GLY B O 1
ATOM 1379 N N . LEU B 2 78 ? 37.751 27.079 12.075 1.00 66.57 78 LEU B N 1
ATOM 1380 C CA . LEU B 2 78 ? 37.444 28.356 12.752 1.00 64.29 78 LEU B CA 1
ATOM 1381 C C . LEU B 2 78 ? 35.918 28.533 12.769 1.00 61.47 78 LEU B C 1
ATOM 1382 O O . LEU B 2 78 ? 35.239 28.285 11.758 1.00 60.15 78 LEU B O 1
ATOM 1387 N N . LYS B 2 79 ? 35.397 28.943 13.927 1.00 58.89 79 LYS B N 1
ATOM 1388 C CA . LYS B 2 79 ? 33.961 29.044 14.151 1.00 57.70 79 LYS B CA 1
ATOM 1389 C C . LYS B 2 79 ? 33.586 30.372 14.827 1.00 55.94 79 LYS B C 1
ATOM 1390 O O . LYS B 2 79 ? 34.203 30.776 15.813 1.00 56.59 79 LYS B O 1
ATOM 1396 N N . LEU B 2 80 ? 32.573 31.042 14.285 1.00 51.73 80 LEU B N 1
ATOM 1397 C CA . LEU B 2 80 ? 32.108 32.327 14.818 1.00 47.01 80 LEU B CA 1
ATOM 1398 C C . LEU B 2 80 ? 30.996 32.049 15.837 1.00 47.52 80 LEU B C 1
ATOM 1399 O O . LEU B 2 80 ? 30.060 31.300 15.525 1.00 46.47 80 LEU B O 1
ATOM 1404 N N . PRO B 2 81 ? 31.080 32.644 17.047 1.00 45.53 81 PRO B N 1
ATOM 1405 C CA . PRO B 2 81 ? 30.019 32.416 18.060 1.00 45.69 81 PRO B CA 1
ATOM 1406 C C . PRO B 2 81 ? 28.591 32.802 17.626 1.00 43.13 81 PRO B C 1
ATOM 1407 O O . PRO B 2 81 ? 27.677 31.984 17.821 1.00 41.83 81 PRO B O 1
ATOM 1411 N N . VAL B 2 82 ? 28.392 34.012 17.055 1.00 38.11 82 VAL B N 1
ATOM 1412 C CA . VAL B 2 82 ? 27.041 34.428 16.621 1.00 35.51 82 VAL B CA 1
ATOM 1413 C C . VAL B 2 82 ? 27.063 35.226 15.306 1.00 31.77 82 VAL B C 1
ATOM 1414 O O . VAL B 2 82 ? 27.785 36.210 15.197 1.00 31.63 82 VAL B O 1
ATOM 1418 N N . VAL B 2 83 ? 26.211 34.838 14.362 1.00 28.39 83 VAL B N 1
ATOM 1419 C CA . VAL B 2 83 ? 26.114 35.513 13.066 1.00 27.45 83 VAL B CA 1
ATOM 1420 C C . VAL B 2 83 ? 24.663 35.878 12.773 1.00 27.29 83 VAL B C 1
ATOM 1421 O O . VAL B 2 83 ? 23.724 35.112 13.131 1.00 29.67 83 VAL B O 1
ATOM 1425 N N . LEU B 2 84 ? 24.469 37.058 12.186 1.00 25.05 84 LEU B N 1
ATOM 1426 C CA . LEU B 2 84 ? 23.149 37.507 11.749 1.00 24.80 84 LEU B CA 1
ATOM 1427 C C . LEU B 2 84 ? 23.079 37.214 10.242 1.00 24.88 84 LEU B C 1
ATOM 1428 O O . LEU B 2 84 ? 23.861 37.759 9.511 1.00 23.68 84 LEU B O 1
ATOM 1433 N N . LEU B 2 85 ? 22.155 36.351 9.827 1.00 25.11 85 LEU B N 1
ATOM 1434 C CA . LEU B 2 85 ? 21.965 35.999 8.425 1.00 25.70 85 LEU B CA 1
ATOM 1435 C C . LEU B 2 85 ? 20.855 36.877 7.919 1.00 26.25 85 LEU B C 1
ATOM 1436 O O . LEU B 2 85 ? 19.765 36.914 8.5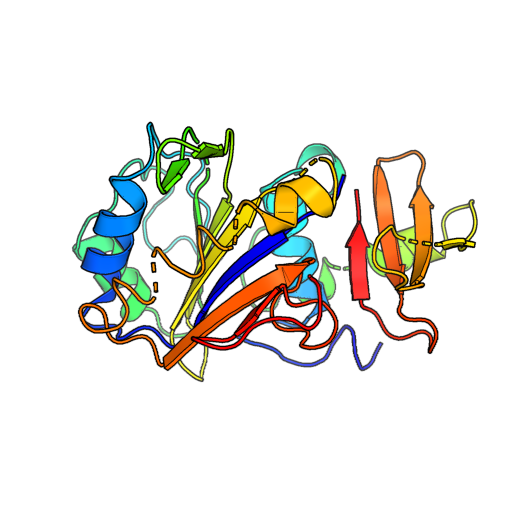34 1.00 25.83 85 LEU B O 1
ATOM 1441 N N . ARG B 2 86 ? 21.094 37.561 6.793 1.00 24.99 86 ARG B N 1
ATOM 1442 C CA . ARG B 2 86 ? 20.115 38.467 6.219 1.00 26.62 86 ARG B CA 1
ATOM 1443 C C . ARG B 2 86 ? 19.779 38.003 4.804 1.00 27.77 86 ARG B C 1
ATOM 1444 O O . ARG B 2 86 ? 20.683 37.690 4.039 1.00 27.25 86 ARG B O 1
ATOM 1452 N N . VAL B 2 87 ? 18.489 37.943 4.490 1.00 28.56 87 VAL B N 1
ATOM 1453 C CA . VAL B 2 87 ? 18.038 37.546 3.164 1.00 29.46 87 VAL B CA 1
ATOM 1454 C C . VAL B 2 87 ? 17.128 38.664 2.721 1.00 30.27 87 VAL B C 1
ATOM 1455 O O . VAL B 2 87 ? 16.159 38.981 3.402 1.00 29.66 87 VAL B O 1
ATOM 1459 N N . LEU B 2 88 ? 17.411 39.264 1.567 1.00 32.44 88 LEU B N 1
ATOM 1460 C CA . LEU B 2 88 ? 16.605 40.385 1.126 1.00 34.82 88 LEU B CA 1
ATOM 1461 C C . LEU B 2 88 ? 16.306 40.346 -0.343 1.00 34.03 88 LEU B C 1
ATOM 1462 O O . LEU B 2 88 ? 17.169 39.993 -1.120 1.00 32.33 88 LEU B O 1
ATOM 1467 N N . LYS B 2 89 ? 15.074 40.684 -0.712 1.00 35.61 89 LYS B N 1
ATOM 1468 C CA . LYS B 2 89 ? 14.729 40.733 -2.130 1.00 37.87 89 LYS B CA 1
ATOM 1469 C C . LYS B 2 89 ? 14.360 42.192 -2.411 1.00 38.02 89 LYS B C 1
ATOM 1470 O O . LYS B 2 89 ? 13.634 42.823 -1.639 1.00 37.10 89 LYS B O 1
ATOM 1476 N N . TYR B 2 90 ? 14.896 42.711 -3.511 1.00 39.85 90 TYR B N 1
ATOM 1477 C CA . TYR B 2 90 ? 14.713 44.096 -3.943 1.00 40.86 90 TYR B CA 1
ATOM 1478 C C . TYR B 2 90 ? 14.562 44.086 -5.462 1.00 43.32 90 TYR B C 1
ATOM 1479 O O . TYR B 2 90 ? 14.688 43.028 -6.083 1.00 41.96 90 TYR B O 1
ATOM 1488 N N . GLU B 2 91 ? 14.333 45.260 -6.055 1.00 47.22 91 GLU B N 1
ATOM 1489 C CA . GLU B 2 91 ? 14.120 45.366 -7.517 1.00 52.34 91 GLU B CA 1
ATOM 1490 C C . GLU B 2 91 ? 15.189 44.650 -8.362 1.00 53.17 91 GLU B C 1
ATOM 1491 O O . GLU B 2 91 ? 14.869 44.034 -9.380 1.00 59.43 91 GLU B O 1
ATOM 1497 N N . GLY B 2 92 ? 16.446 44.754 -7.954 1.00 50.76 92 GLY B N 1
ATOM 1498 C CA . GLY B 2 92 ? 17.536 44.097 -8.681 1.00 49.82 92 GLY B CA 1
ATOM 1499 C C . GLY B 2 92 ? 17.754 42.605 -8.447 1.00 47.62 92 GLY B C 1
ATOM 1500 O O . GLY B 2 92 ? 18.522 41.984 -9.179 1.00 47.57 92 GLY B O 1
ATOM 1501 N N . GLY B 2 93 ? 17.109 42.022 -7.432 1.00 42.88 93 GLY B N 1
ATOM 1502 C CA . GLY B 2 93 ? 17.278 40.592 -7.159 1.00 41.50 93 GLY B CA 1
ATOM 1503 C C . GLY B 2 93 ? 17.270 40.221 -5.684 1.00 39.11 93 GLY B C 1
ATOM 1504 O O . GLY B 2 93 ? 16.563 40.842 -4.891 1.00 39.29 93 GLY B O 1
ATOM 1505 N N . VAL B 2 94 ? 18.089 39.229 -5.323 1.00 36.91 94 VAL B N 1
ATOM 1506 C CA . VAL B 2 94 ? 18.181 38.718 -3.959 1.00 34.76 94 VAL B CA 1
ATOM 1507 C C . VAL B 2 94 ? 19.638 38.604 -3.473 1.00 33.38 94 VAL B C 1
ATOM 1508 O O . VAL B 2 94 ? 20.514 38.148 -4.204 1.00 32.43 94 VAL B O 1
ATOM 1512 N N . ASP B 2 95 ? 19.877 39.028 -2.228 1.00 30.53 95 ASP B N 1
ATOM 1513 C CA . ASP B 2 95 ? 21.193 38.932 -1.606 1.00 29.79 95 ASP B CA 1
ATOM 1514 C C . ASP B 2 95 ? 21.051 38.126 -0.306 1.00 28.21 95 ASP B C 1
ATOM 1515 O O . ASP B 2 95 ? 19.996 38.139 0.327 1.00 28.24 95 ASP B O 1
ATOM 1520 N N . VAL B 2 96 ? 22.124 37.439 0.068 1.00 26.92 96 VAL B N 1
ATOM 1521 C CA . VAL B 2 96 ? 22.207 36.682 1.307 1.00 25.81 96 VAL B CA 1
ATOM 1522 C C . VAL B 2 96 ? 23.447 37.238 1.996 1.00 24.02 96 VAL B C 1
ATOM 1523 O O . VAL B 2 96 ? 24.522 37.245 1.420 1.00 24.71 96 VAL B O 1
ATOM 1527 N N . GLY B 2 97 ? 23.312 37.746 3.225 1.00 25.31 97 GLY B N 1
ATOM 1528 C CA . GLY B 2 97 ? 24.444 38.303 3.897 1.00 23.48 97 GLY B CA 1
ATOM 1529 C C . GLY B 2 97 ? 24.605 37.749 5.278 1.00 23.66 97 GLY B C 1
ATOM 1530 O O . GLY B 2 97 ? 23.628 37.324 5.871 1.00 23.59 97 GLY B O 1
ATOM 1531 N N . LEU B 2 98 ? 25.852 37.715 5.733 1.00 23.08 98 LEU B N 1
ATOM 1532 C CA . LEU B 2 98 ? 26.220 37.251 7.083 1.00 24.48 98 LEU B CA 1
ATOM 1533 C C . LEU B 2 98 ? 26.974 38.360 7.790 1.00 23.26 98 LEU B C 1
ATOM 1534 O O . LEU B 2 98 ? 28.045 38.766 7.322 1.00 21.18 98 LEU B O 1
ATOM 1539 N N . CYS B 2 99 ? 26.471 38.811 8.955 1.00 23.50 99 CYS B N 1
ATOM 1540 C CA . CYS B 2 99 ? 27.111 39.905 9.701 1.00 23.26 99 CYS B CA 1
ATOM 1541 C C . CYS B 2 99 ? 27.552 39.336 11.039 1.00 23.53 99 CYS B C 1
ATOM 1542 O O . CYS B 2 99 ? 26.790 38.579 11.646 1.00 23.56 99 CYS B O 1
ATOM 1545 N N . PHE B 2 100 ? 28.755 39.703 11.470 1.00 22.42 100 PHE B N 1
ATOM 1546 C CA . PHE B 2 100 ? 29.365 39.224 12.725 1.00 24.85 100 PHE B CA 1
ATOM 1547 C C . PHE B 2 100 ? 30.418 40.194 13.254 1.00 23.09 100 PHE B C 1
ATOM 1548 O O . PHE B 2 100 ? 31.098 40.870 12.484 1.00 21.85 100 PHE B O 1
ATOM 1556 N N . TYR B 2 101 ? 30.541 40.302 14.580 1.00 23.57 101 TYR B N 1
ATOM 1557 C CA . TYR B 2 101 ? 31.562 41.175 15.134 1.00 23.74 101 TYR B CA 1
ATOM 1558 C C . TYR B 2 101 ? 32.895 40.444 15.248 1.00 25.78 101 TYR B C 1
ATOM 1559 O O . TYR B 2 101 ? 32.929 39.208 15.356 1.00 27.59 101 TYR B O 1
ATOM 1576 N N . ASN B 2 103 ? 36.867 41.251 17.258 1.00 31.67 103 ASN B N 1
ATOM 1577 C CA . ASN B 2 103 ? 37.548 42.170 18.206 1.00 34.11 103 ASN B CA 1
ATOM 1578 C C . ASN B 2 103 ? 38.640 43.039 17.592 1.00 33.93 103 ASN B C 1
ATOM 1579 O O . ASN B 2 103 ? 38.990 44.073 18.172 1.00 34.63 103 ASN B O 1
ATOM 1584 N N . ASP B 2 104 ? 39.174 42.647 16.428 1.00 32.33 104 ASP B N 1
ATOM 1585 C CA . ASP B 2 104 ? 40.220 43.440 15.786 1.00 32.66 104 ASP B CA 1
ATOM 1586 C C . ASP B 2 104 ? 40.292 43.125 14.303 1.00 31.45 104 ASP B C 1
ATOM 1587 O O . ASP B 2 104 ? 39.738 42.115 13.862 1.00 29.36 104 ASP B O 1
ATOM 1592 N N . PHE B 2 105 ? 40.960 43.996 13.547 1.00 29.96 105 PHE B N 1
ATOM 1593 C CA . PHE B 2 105 ? 41.080 43.834 12.092 1.00 30.00 105 PHE B CA 1
ATOM 1594 C C . PHE B 2 105 ? 41.960 42.661 11.679 1.00 32.10 105 PHE B C 1
ATOM 1595 O O . PHE B 2 105 ? 41.703 42.031 10.655 1.00 30.73 105 PHE B O 1
ATOM 1603 N N . ASN B 2 106 ? 42.975 42.362 12.481 1.00 34.63 106 ASN B N 1
ATOM 1604 C CA . ASN B 2 106 ? 43.879 41.261 12.175 1.00 39.13 106 ASN B CA 1
ATOM 1605 C C . ASN B 2 106 ? 43.149 39.920 12.206 1.00 35.88 106 ASN B C 1
ATOM 1606 O O . ASN B 2 106 ? 43.276 39.136 11.267 1.00 34.59 106 ASN B O 1
ATOM 1611 N N . SER B 2 107 ? 42.343 39.685 13.245 1.00 34.52 107 SER B N 1
ATOM 1612 C CA . SER B 2 107 ? 41.577 38.434 13.358 1.00 33.93 107 SER B CA 1
ATOM 1613 C C . SER B 2 107 ? 40.477 38.404 12.289 1.00 32.14 107 SER B C 1
ATOM 1614 O O . SER B 2 107 ? 40.249 37.364 11.672 1.00 29.26 107 SER B O 1
ATOM 1617 N N . ALA B 2 108 ? 39.835 39.555 12.037 1.00 28.24 108 ALA B N 1
ATOM 1618 C CA . ALA B 2 108 ? 38.822 39.649 10.984 1.00 26.22 108 ALA B CA 1
ATOM 1619 C C . ALA B 2 108 ? 39.408 39.252 9.632 1.00 25.51 108 ALA B C 1
ATOM 1620 O O . ALA B 2 108 ? 38.776 38.526 8.864 1.00 26.77 108 ALA B O 1
ATOM 1622 N N . GLY B 2 109 ? 40.617 39.724 9.344 1.00 25.81 109 GLY B N 1
ATOM 1623 C CA . GLY B 2 109 ? 41.285 39.426 8.075 1.00 26.05 109 GLY B CA 1
ATOM 1624 C C . GLY B 2 109 ? 41.478 37.952 7.832 1.00 27.20 109 GLY B C 1
ATOM 1625 O O . GLY B 2 109 ? 41.374 37.482 6.702 1.00 27.32 109 GLY B O 1
ATOM 1626 N N . LYS B 2 110 ? 41.760 37.202 8.895 1.00 28.88 110 LYS B N 1
ATOM 1627 C CA . LYS B 2 110 ? 41.953 35.747 8.780 1.00 31.25 110 LYS B CA 1
ATOM 1628 C C . LYS B 2 110 ? 40.638 35.063 8.439 1.00 30.53 110 LYS B C 1
ATOM 1629 O O . LYS B 2 110 ? 40.593 34.207 7.543 1.00 31.94 110 LYS B O 1
ATOM 1635 N N . VAL B 2 111 ? 39.566 35.492 9.111 1.00 30.02 111 VAL B N 1
ATOM 1636 C CA . VAL B 2 111 ? 38.207 34.980 8.875 1.00 29.74 111 VAL B CA 1
ATOM 1637 C C . VAL B 2 111 ? 37.760 35.326 7.454 1.00 28.59 111 VAL B C 1
ATOM 1638 O O . VAL B 2 111 ? 37.160 34.500 6.745 1.00 28.90 111 VAL B O 1
ATOM 1650 N N . LEU B 2 113 ? 39.610 35.757 4.733 1.00 30.20 113 LEU B N 1
ATOM 1651 C CA . LEU B 2 113 ? 40.274 34.901 3.748 1.00 31.89 113 LEU B CA 1
ATOM 1652 C C . LEU B 2 113 ? 39.661 33.506 3.720 1.00 32.16 113 LEU B C 1
ATOM 1653 O O . LEU B 2 113 ? 39.567 32.890 2.655 1.00 31.46 113 LEU B O 1
ATOM 1658 N N . GLU B 2 114 ? 39.216 33.018 4.871 1.00 32.60 114 GLU B N 1
ATOM 1659 C CA . GLU B 2 114 ? 38.540 31.726 4.922 1.00 34.49 114 GLU B CA 1
ATOM 1660 C C . GLU B 2 114 ? 37.181 31.835 4.234 1.00 32.19 114 GLU B C 1
ATOM 1661 O O . GLU B 2 114 ? 36.793 30.925 3.503 1.00 33.05 114 GLU B O 1
ATOM 1667 N N . PHE B 2 115 ? 36.464 32.948 4.441 1.00 29.78 115 PHE B N 1
ATOM 1668 C CA . PHE B 2 115 ? 35.189 33.142 3.740 1.00 28.58 115 PHE B CA 1
ATOM 1669 C C . PHE B 2 115 ? 35.396 33.210 2.239 1.00 28.34 115 PHE B C 1
ATOM 1670 O O . PHE B 2 115 ? 34.608 32.639 1.475 1.00 28.06 115 PHE B O 1
ATOM 1678 N N . GLN B 2 116 ? 36.442 33.928 1.812 1.00 28.53 116 GLN B N 1
ATOM 1679 C CA . GLN B 2 116 ? 36.739 34.043 0.369 1.00 29.99 116 GLN B CA 1
ATOM 1680 C C . GLN B 2 116 ? 36.890 32.652 -0.268 1.00 32.49 116 GLN B C 1
ATOM 1681 O O . GLN B 2 116 ? 36.351 32.381 -1.352 1.00 32.19 116 GLN B O 1
ATOM 1687 N N . LYS B 2 117 ? 37.646 31.783 0.396 1.00 35.20 117 LYS B N 1
ATOM 1688 C CA . LYS B 2 117 ? 37.857 30.415 -0.095 1.00 38.44 117 LYS B CA 1
ATOM 1689 C C . LYS B 2 117 ? 36.554 29.622 -0.156 1.00 37.81 117 LYS B C 1
ATOM 1690 O O . LYS B 2 117 ? 36.254 28.968 -1.167 1.00 38.34 117 LYS B O 1
ATOM 1696 N N . TYR B 2 118 ? 35.811 29.657 0.948 1.00 36.74 118 TYR B N 1
ATOM 1697 C CA . TYR B 2 118 ? 34.523 28.985 1.063 1.00 36.82 118 TYR B CA 1
ATOM 1698 C C . TYR B 2 118 ? 33.525 29.407 -0.013 1.00 35.15 118 TYR B C 1
ATOM 1699 O O . TYR B 2 118 ? 32.934 28.557 -0.688 1.00 36.33 118 TYR B O 1
ATOM 1716 N N . ASN B 2 120 ? 34.102 31.128 -2.865 1.00 32.95 120 ASN B N 1
ATOM 1717 C CA . ASN B 2 120 ? 34.601 30.836 -4.216 1.00 35.15 120 ASN B CA 1
ATOM 1718 C C . ASN B 2 120 ? 34.342 29.365 -4.544 1.00 37.44 120 ASN B C 1
ATOM 1719 O O . ASN B 2 120 ? 33.976 29.020 -5.666 1.00 37.47 120 ASN B O 1
ATOM 1724 N N . GLY B 2 121 ? 34.537 28.515 -3.542 1.00 37.47 121 GLY B N 1
ATOM 1725 C CA . GLY B 2 121 ? 34.331 27.088 -3.684 1.00 40.43 121 GLY B CA 1
ATOM 1726 C C . GLY B 2 121 ? 32.912 26.674 -4.026 1.00 41.45 121 GLY B C 1
ATOM 1727 O O . GLY B 2 121 ? 32.724 25.647 -4.653 1.00 44.28 121 GLY B O 1
ATOM 1728 N N . ILE B 2 122 ? 31.918 27.460 -3.606 1.00 40.02 122 ILE B N 1
ATOM 1729 C CA . ILE B 2 122 ? 30.507 27.151 -3.895 1.00 41.41 122 ILE B CA 1
ATOM 1730 C C . ILE B 2 122 ? 29.856 28.082 -4.936 1.00 41.73 122 ILE B C 1
ATOM 1731 O O . ILE B 2 122 ? 28.650 27.971 -5.201 1.00 41.46 122 ILE B O 1
ATOM 1736 N N A SER B 2 123 ? 30.644 28.980 -5.525 0.50 40.93 123 SER B N 1
ATOM 1737 N N B SER B 2 123 ? 30.654 28.969 -5.529 0.50 41.15 123 SER B N 1
ATOM 1738 C CA A SER B 2 123 ? 30.115 29.918 -6.521 0.50 41.79 123 SER B CA 1
ATOM 1739 C CA B SER B 2 123 ? 30.148 29.906 -6.531 0.50 42.17 123 SER B CA 1
ATOM 1740 C C A SER B 2 123 ? 29.557 29.200 -7.753 0.50 45.08 123 SER B C 1
ATOM 1741 C C B SER B 2 123 ? 29.541 29.174 -7.721 0.50 45.28 123 SER B C 1
ATOM 1742 O O A SER B 2 123 ? 28.503 29.574 -8.268 0.50 46.85 123 SER B O 1
ATOM 1743 O O B SER B 2 123 ? 28.439 29.501 -8.166 0.50 46.93 123 SER B O 1
ATOM 1748 N N . ALA B 2 124 ? 30.252 28.157 -8.193 1.00 47.25 124 ALA B N 1
ATOM 1749 C CA . ALA B 2 124 ? 29.828 27.367 -9.362 1.00 51.24 124 ALA B CA 1
ATOM 1750 C C . ALA B 2 124 ? 28.577 26.515 -9.144 1.00 53.89 124 ALA B C 1
ATOM 1751 O O . ALA B 2 124 ? 27.957 26.094 -10.108 1.00 55.85 124 ALA B O 1
ATOM 1753 N N . ASP B 2 125 ? 28.193 26.283 -7.889 1.00 55.98 125 ASP B N 1
ATOM 1754 C CA . ASP B 2 125 ? 27.037 25.439 -7.600 1.00 58.65 125 ASP B CA 1
ATOM 1755 C C . ASP B 2 125 ? 25.764 26.218 -7.328 1.00 57.99 125 ASP B C 1
ATOM 1756 O O . ASP B 2 125 ? 24.673 25.724 -7.614 1.00 58.08 125 ASP B O 1
ATOM 1761 N N . PHE B 2 126 ? 25.889 27.426 -6.786 1.00 54.39 126 PHE B N 1
ATOM 1762 C CA . PHE B 2 126 ? 24.693 28.209 -6.453 1.00 55.47 126 PHE B CA 1
ATOM 1763 C C . PHE B 2 126 ? 24.437 29.422 -7.336 1.00 56.69 126 PHE B C 1
ATOM 1764 O O . PHE B 2 126 ? 23.371 30.047 -7.232 1.00 61.02 126 PHE B O 1
ATOM 1772 N N . GLY B 2 127 ? 25.402 29.748 -8.190 1.00 54.03 127 GLY B N 1
ATOM 1773 C CA . GLY B 2 127 ? 25.249 30.833 -9.145 1.00 53.65 127 GLY B CA 1
ATOM 1774 C C . GLY B 2 127 ? 24.849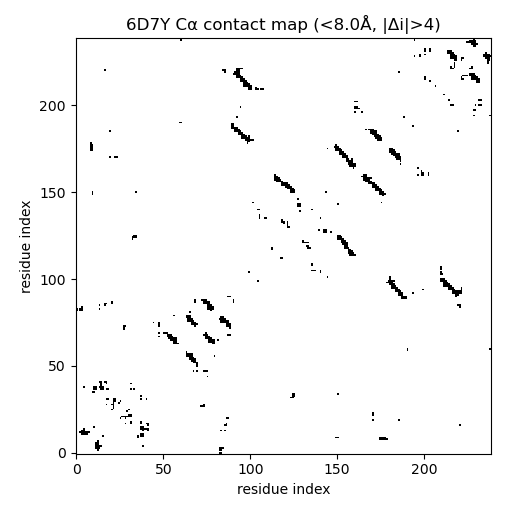 32.210 -8.646 1.00 52.36 127 GLY B C 1
ATOM 1775 O O . GLY B 2 127 ? 23.811 32.741 -9.050 1.00 57.26 127 GLY B O 1
ATOM 1776 N N . PHE B 2 128 ? 25.653 32.769 -7.750 1.00 47.03 128 PHE B N 1
ATOM 1777 C CA . PHE B 2 128 ? 25.440 34.144 -7.291 1.00 43.92 128 PHE B CA 1
ATOM 1778 C C . PHE B 2 128 ? 26.352 35.046 -8.127 1.00 42.73 128 PHE B C 1
ATOM 1779 O O . PHE B 2 128 ? 27.448 34.629 -8.504 1.00 45.36 128 PHE B O 1
ATOM 1787 N N . GLU B 2 129 ? 25.896 36.259 -8.445 1.00 41.82 129 GLU B N 1
ATOM 1788 C CA . GLU B 2 129 ? 26.671 37.183 -9.315 1.00 42.58 129 GLU B CA 1
ATOM 1789 C C . GLU B 2 129 ? 28.031 37.629 -8.756 1.00 37.90 129 GLU B C 1
ATOM 1790 O O . GLU B 2 129 ? 29.018 37.663 -9.477 1.00 36.93 129 GLU B O 1
ATOM 1796 N N . ASN B 2 130 ? 28.077 37.995 -7.478 1.00 33.20 130 ASN B N 1
ATOM 1797 C CA . ASN B 2 130 ? 29.323 38.416 -6.858 1.00 30.83 130 ASN B CA 1
ATOM 1798 C C . ASN B 2 130 ? 29.303 38.017 -5.405 1.00 27.51 130 ASN B C 1
ATOM 1799 O O . ASN B 2 130 ? 28.237 37.748 -4.858 1.00 26.58 130 ASN B O 1
ATOM 1804 N N . PHE B 2 131 ? 30.491 37.945 -4.825 1.00 25.08 131 PHE B N 1
ATOM 1805 C CA . PHE B 2 131 ? 30.649 37.671 -3.383 1.00 24.14 131 PHE B CA 1
ATOM 1806 C C . PHE B 2 131 ? 31.750 38.611 -2.893 1.00 22.85 131 PHE B C 1
ATOM 1807 O O . PHE B 2 131 ? 32.720 38.871 -3.611 1.00 23.85 131 PHE B O 1
ATOM 1815 N N . TYR B 2 132 ? 31.612 39.154 -1.687 1.00 21.30 132 TYR B N 1
ATOM 1816 C CA . TYR B 2 132 ? 32.601 40.099 -1.185 1.00 19.95 132 TYR B CA 1
ATOM 1817 C C . TYR B 2 132 ? 32.454 40.196 0.289 1.00 19.43 132 TYR B C 1
ATOM 1818 O O . TYR B 2 132 ? 31.451 39.733 0.827 1.00 18.72 132 TYR B O 1
ATOM 1827 N N . GLY B 2 133 ? 33.477 40.750 0.925 1.00 18.56 133 GLY B N 1
ATOM 1828 C CA . GLY B 2 133 ? 33.487 40.872 2.375 1.00 18.05 133 GLY B CA 1
ATOM 1829 C C . GLY B 2 133 ? 34.258 42.089 2.816 1.00 17.90 133 GLY B C 1
ATOM 1830 O O . GLY B 2 133 ? 35.251 42.475 2.205 1.00 17.43 133 GLY B O 1
ATOM 1831 N N . GLY B 2 134 ? 33.820 42.676 3.927 1.00 17.93 134 GLY B N 1
ATOM 1832 C CA . GLY B 2 134 ? 34.470 43.859 4.417 1.00 18.33 134 GLY B CA 1
ATOM 1833 C C . GLY B 2 134 ? 33.915 44.360 5.726 1.00 17.74 134 GLY B C 1
ATOM 1834 O O . GLY B 2 134 ? 33.036 43.717 6.335 1.00 18.14 134 GLY B O 1
ATOM 1835 N N . LEU B 2 135 ? 34.442 45.503 6.147 1.00 17.92 135 LEU B N 1
ATOM 1836 C CA . LEU B 2 135 ? 33.923 46.201 7.324 1.00 19.17 135 LEU B CA 1
ATOM 1837 C C . LEU B 2 135 ? 32.505 46.575 6.926 1.00 20.55 135 LEU B C 1
ATOM 1838 O O . LEU B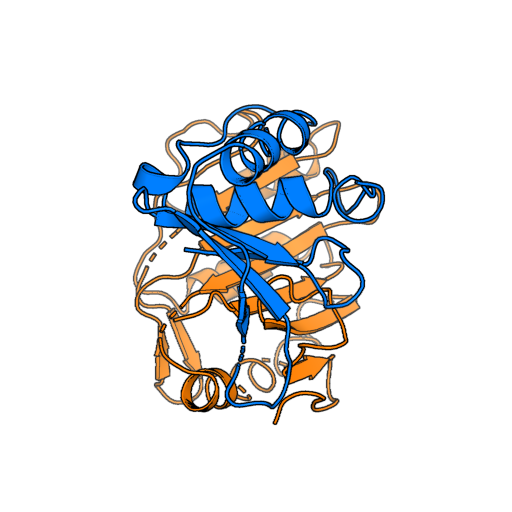 2 135 ? 32.244 46.909 5.759 1.00 18.71 135 LEU B O 1
ATOM 1843 N N . GLU B 2 136 ? 31.564 46.492 7.852 1.00 21.52 136 GLU B N 1
ATOM 1844 C CA . GLU B 2 136 ? 30.175 46.838 7.517 1.00 25.11 136 GLU B CA 1
ATOM 1845 C C . GLU B 2 136 ? 30.076 48.344 7.147 1.00 24.53 136 GLU B C 1
ATOM 1846 O O . GLU B 2 136 ? 30.746 49.154 7.784 1.00 28.83 136 GLU B O 1
ATOM 1852 N N . PRO B 2 137 ? 29.409 48.726 6.038 1.00 23.85 137 PRO B N 1
ATOM 1853 C CA . PRO B 2 137 ? 28.767 47.820 5.094 1.00 23.30 137 PRO B CA 1
ATOM 1854 C C . PRO B 2 137 ? 29.771 47.297 4.047 1.00 21.04 137 PRO B C 1
ATOM 1855 O O . PRO B 2 137 ? 30.566 48.066 3.514 1.00 20.41 137 PRO B O 1
ATOM 1859 N N . ALA B 2 138 ? 29.700 45.999 3.760 1.00 20.00 138 ALA B N 1
ATOM 1860 C CA . ALA B 2 138 ? 30.609 45.351 2.821 1.00 20.24 138 ALA B CA 1
ATOM 1861 C C . ALA B 2 138 ? 30.511 45.923 1.425 1.00 21.23 138 ALA B C 1
ATOM 1862 O O . ALA B 2 138 ? 31.462 45.822 0.661 1.00 21.77 138 ALA B O 1
ATOM 1864 N N . SER B 2 139 ? 29.371 46.521 1.096 1.00 21.53 139 SER B N 1
ATOM 1865 C CA . SER B 2 139 ? 29.189 47.171 -0.221 1.00 23.18 139 SER B CA 1
ATOM 1866 C C . SER B 2 139 ? 30.253 48.264 -0.476 1.00 23.04 139 SER B C 1
ATOM 1867 O O . SER B 2 139 ? 30.597 48.549 -1.628 1.00 22.79 139 SER B O 1
ATOM 1870 N N . ASP B 2 140 ? 30.767 48.872 0.594 1.00 22.22 140 ASP B N 1
ATOM 1871 C CA . ASP B 2 140 ? 31.787 49.919 0.461 1.00 24.51 140 ASP B CA 1
ATOM 1872 C C . ASP B 2 140 ? 33.115 49.310 0.044 1.00 24.65 140 ASP B C 1
ATOM 1873 O O . ASP B 2 140 ? 33.757 48.631 0.827 1.00 23.18 140 ASP B O 1
ATOM 1878 N N A GLN B 2 141 ? 33.511 49.587 -1.206 0.50 25.71 141 GLN B N 1
ATOM 1879 N N B GLN B 2 141 ? 33.535 49.561 -1.193 0.50 25.91 141 GLN B N 1
ATOM 1880 C CA A GLN B 2 141 ? 34.752 49.079 -1.778 0.50 26.11 141 GLN B CA 1
ATOM 1881 C CA B GLN B 2 141 ? 34.772 48.984 -1.703 0.50 26.26 141 GLN B CA 1
ATOM 1882 C C A GLN B 2 141 ? 35.996 49.404 -0.968 0.50 25.58 141 GLN B C 1
ATOM 1883 C C B GLN B 2 141 ? 36.027 49.399 -0.958 0.50 25.79 141 GLN B C 1
ATOM 1884 O O A GLN B 2 141 ? 36.881 48.571 -0.835 0.50 25.11 141 GLN B O 1
ATOM 1885 O O B GLN B 2 141 ? 36.958 48.614 -0.853 0.50 25.44 141 GLN B O 1
ATOM 1896 N N . GLU B 2 142 ? 36.043 50.615 -0.417 1.00 26.85 142 GLU B N 1
ATOM 1897 C CA . GLU B 2 142 ? 37.215 51.085 0.327 1.00 27.62 142 GLU B CA 1
ATOM 1898 C C . GLU B 2 142 ? 37.581 50.296 1.589 1.00 24.38 142 GLU B C 1
ATOM 1899 O O . GLU B 2 142 ? 38.737 50.325 2.024 1.00 24.41 142 GLU B O 1
ATOM 1905 N N . THR B 2 143 ? 36.617 49.593 2.168 1.00 21.10 143 THR B N 1
ATOM 1906 C CA . THR B 2 143 ? 36.883 48.808 3.366 1.00 19.33 143 THR B CA 1
ATOM 1907 C C . THR B 2 143 ? 36.667 47.299 3.198 1.00 18.16 143 THR B C 1
ATOM 1908 O O . THR B 2 143 ? 36.465 46.567 4.178 1.00 17.34 143 THR B O 1
ATOM 1912 N N . ARG B 2 144 ? 36.737 46.805 1.966 1.00 17.70 144 ARG B N 1
ATOM 1913 C CA . ARG B 2 144 ? 36.646 45.387 1.742 1.00 17.61 144 ARG B CA 1
ATOM 1914 C C . ARG B 2 144 ? 37.980 44.670 1.951 1.00 18.31 144 ARG B C 1
ATOM 1915 O O . ARG B 2 144 ? 39.064 45.257 1.808 1.00 19.51 144 ARG B O 1
ATOM 1923 N N . PHE B 2 145 ? 37.862 43.397 2.297 1.00 19.19 145 PHE B N 1
ATOM 1924 C CA . PHE B 2 145 ? 38.995 42.455 2.420 1.00 20.81 145 PHE B CA 1
ATOM 1925 C C . PHE B 2 145 ? 39.086 41.652 1.124 1.00 21.58 145 PHE B C 1
ATOM 1926 O O . PHE B 2 145 ? 40.170 41.162 0.758 1.00 23.42 145 PHE B O 1
ATOM 1934 N N . PHE B 2 146 ? 37.959 41.467 0.457 1.00 20.25 146 PHE B N 1
ATOM 1935 C CA . PHE B 2 146 ? 37.978 40.771 -0.834 1.00 21.48 146 PHE B CA 1
ATOM 1936 C C . PHE B 2 146 ? 36.725 41.018 -1.670 1.00 21.01 146 PHE B C 1
ATOM 1937 O O . PHE B 2 146 ? 35.678 41.363 -1.157 1.00 18.98 146 PHE B O 1
ATOM 1945 N N . THR B 2 147 ? 36.860 40.829 -2.992 1.00 22.34 147 THR B N 1
ATOM 1946 C CA . THR B 2 147 ? 35.734 40.901 -3.888 1.00 23.19 147 THR B CA 1
ATOM 1947 C C . THR B 2 147 ? 35.990 39.756 -4.864 1.00 24.24 147 THR B C 1
ATOM 1948 O O . THR B 2 147 ? 37.026 39.732 -5.525 1.00 24.68 147 THR B O 1
ATOM 1952 N N . ASN B 2 148 ? 35.064 38.807 -4.919 1.00 24.55 148 ASN B N 1
ATOM 1953 C CA . ASN B 2 148 ? 35.203 37.615 -5.762 1.00 27.87 148 ASN B CA 1
ATOM 1954 C C . ASN B 2 148 ? 36.559 36.943 -5.518 1.00 28.96 148 ASN B C 1
ATOM 1955 O O . ASN B 2 148 ? 36.902 36.690 -4.369 1.00 28.77 148 ASN B O 1
ATOM 1960 N N . ASN B 2 149 ? 37.346 36.741 -6.573 1.00 31.90 149 ASN B N 1
ATOM 1961 C CA . ASN B 2 149 ? 38.649 36.099 -6.446 1.00 33.73 149 ASN B CA 1
ATOM 1962 C C . ASN B 2 149 ? 39.810 37.098 -6.302 1.00 34.52 149 ASN B C 1
ATOM 1963 O O . ASN B 2 149 ? 40.958 36.729 -6.519 1.00 36.87 149 ASN B O 1
ATOM 1968 N N . ARG B 2 150 ? 39.499 38.350 -5.957 1.00 32.23 150 ARG B N 1
ATOM 1969 C CA . ARG B 2 150 ? 40.485 39.407 -5.803 1.00 33.24 150 ARG B CA 1
ATOM 1970 C C . ARG B 2 150 ? 40.648 39.796 -4.348 1.00 32.04 150 ARG B C 1
ATOM 1971 O O . ARG B 2 150 ? 39.692 39.760 -3.584 1.00 29.95 150 ARG B O 1
ATOM 1979 N N . LEU B 2 151 ? 41.839 40.259 -3.992 1.00 35.94 151 LEU B N 1
ATOM 1980 C CA . LEU B 2 151 ? 42.125 40.647 -2.604 1.00 38.57 151 LEU B CA 1
ATOM 1981 C C . LEU B 2 151 ? 42.166 42.124 -2.351 1.00 38.16 151 LEU B C 1
ATOM 1982 O O . LEU B 2 151 ? 42.327 42.940 -3.278 1.00 39.29 151 LEU B O 1
ATOM 1987 N N . GLY B 2 152 ? 42.004 42.465 -1.067 1.00 35.55 152 GLY B N 1
ATOM 1988 C CA . GLY B 2 152 ? 42.120 43.839 -0.611 1.00 34.25 152 GLY B CA 1
ATOM 1989 C C . GLY B 2 152 ? 40.870 44.623 -0.858 1.00 31.64 152 GLY B C 1
ATOM 1990 O O . GLY B 2 152 ? 39.846 44.039 -1.257 1.00 32.12 152 GLY B O 1
ATOM 1991 N N . PRO B 2 153 ? 40.927 45.938 -0.659 1.00 29.30 153 PRO B N 1
ATOM 1992 C CA . PRO B 2 153 ? 42.111 46.692 -0.254 1.00 29.41 153 PRO B CA 1
ATOM 1993 C C . PRO B 2 153 ? 42.635 46.505 1.164 1.00 29.95 153 PRO B C 1
ATOM 1994 O O . PRO B 2 153 ? 43.784 46.855 1.412 1.00 32.59 153 PRO B O 1
ATOM 1998 N N . LEU B 2 154 ? 41.831 45.997 2.094 1.00 27.86 154 LEU B N 1
ATOM 1999 C CA . LEU B 2 154 ? 42.339 45.756 3.441 1.00 30.34 154 LEU B CA 1
ATOM 2000 C C . LEU B 2 154 ? 43.029 44.390 3.431 1.00 35.03 154 LEU B C 1
ATOM 2001 O O . LEU B 2 154 ? 42.492 43.414 2.892 1.00 34.76 154 LEU B O 1
ATOM 2006 N N . LEU B 2 155 ? 44.209 44.331 4.040 1.00 42.94 155 LEU B N 1
ATOM 2007 C CA . LEU B 2 155 ? 45.029 43.108 4.095 1.00 48.13 155 LEU B CA 1
ATOM 2008 C C . LEU B 2 155 ? 45.582 42.913 5.499 1.00 52.64 155 LEU B C 1
ATOM 2009 O O . LEU B 2 155 ? 45.892 41.791 5.921 1.00 56.60 155 LEU B O 1
#